Protein AF-B4IBS5-F1 (afdb_monomer_lite)

Radius of gyration: 23.74 Å; chains: 1; bounding box: 69×40×81 Å

Organism: Drosophila sechellia (NCBI:txid7238)

Structure (mmCIF, N/CA/C/O backbone):
data_AF-B4IBS5-F1
#
_entry.id   AF-B4IBS5-F1
#
loop_
_atom_site.group_PDB
_atom_site.id
_atom_site.type_symbol
_atom_site.label_atom_id
_atom_site.label_alt_id
_atom_site.label_comp_id
_atom_site.label_asym_id
_atom_site.label_entity_id
_atom_site.label_seq_id
_atom_site.pdbx_PDB_ins_code
_atom_site.Cartn_x
_atom_site.Cartn_y
_atom_site.Cartn_z
_atom_site.occupancy
_atom_site.B_iso_or_equiv
_atom_site.auth_seq_id
_atom_site.auth_comp_id
_atom_site.auth_asym_id
_atom_site.auth_atom_id
_atom_site.pdbx_PDB_model_num
ATOM 1 N N . MET A 1 1 ? -37.135 8.988 50.106 1.00 47.91 1 MET A N 1
ATOM 2 C CA . MET A 1 1 ? -37.189 7.596 49.615 1.00 47.91 1 MET A CA 1
ATOM 3 C C . MET A 1 1 ? -36.735 7.612 48.165 1.00 47.91 1 MET A C 1
ATOM 5 O O . MET A 1 1 ? -37.478 8.095 47.322 1.00 47.91 1 MET A O 1
ATOM 9 N N . LEU A 1 2 ? -35.476 7.243 47.897 1.00 48.03 2 LEU A N 1
ATOM 10 C CA . LEU A 1 2 ? -34.948 7.199 46.530 1.00 48.03 2 LEU A CA 1
ATOM 11 C C . LEU A 1 2 ? -35.665 6.081 45.766 1.00 48.03 2 LEU A C 1
ATOM 13 O O . LEU A 1 2 ? -35.735 4.946 46.232 1.00 48.03 2 LEU A O 1
ATOM 17 N N . ASN A 1 3 ? -36.250 6.442 44.631 1.00 54.28 3 ASN A N 1
ATOM 18 C CA . ASN A 1 3 ? -37.184 5.611 43.888 1.00 54.28 3 ASN A CA 1
ATOM 19 C C . ASN A 1 3 ? -36.428 4.451 43.213 1.00 54.28 3 ASN A C 1
ATOM 21 O O . ASN A 1 3 ? -35.619 4.685 42.316 1.00 54.28 3 ASN A O 1
ATOM 25 N N . ALA A 1 4 ? -36.683 3.205 43.628 1.00 55.69 4 ALA A N 1
ATOM 26 C CA . ALA A 1 4 ? -36.000 2.008 43.115 1.00 55.69 4 ALA A CA 1
ATOM 27 C C . ALA A 1 4 ? -36.120 1.848 41.583 1.00 55.69 4 ALA A C 1
ATOM 29 O O . ALA A 1 4 ? -35.226 1.302 40.939 1.00 55.69 4 ALA A O 1
ATOM 30 N N . ALA A 1 5 ? -37.178 2.408 40.986 1.00 55.78 5 ALA A N 1
ATOM 31 C CA . ALA A 1 5 ? -37.377 2.455 39.539 1.00 55.78 5 ALA A CA 1
ATOM 32 C C . ALA A 1 5 ? -36.327 3.313 38.803 1.00 55.78 5 ALA A C 1
ATOM 34 O O . ALA A 1 5 ? -35.933 2.971 37.692 1.00 55.78 5 ALA A O 1
ATOM 35 N N . ALA A 1 6 ? -35.827 4.390 39.423 1.00 54.59 6 ALA A N 1
ATOM 36 C CA . ALA A 1 6 ? -34.78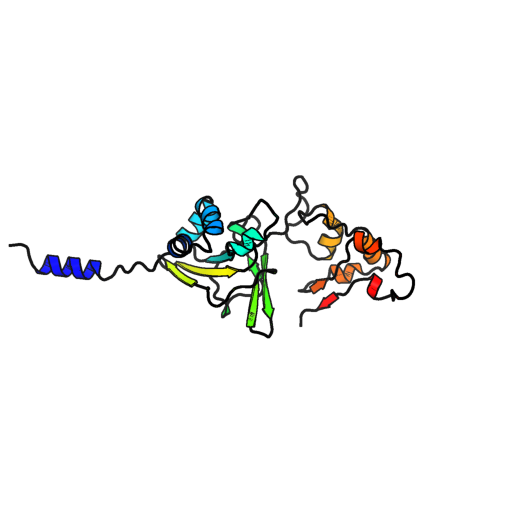7 5.235 38.831 1.00 54.59 6 ALA A CA 1
ATOM 37 C C . ALA A 1 6 ? -33.412 4.548 38.855 1.00 54.59 6 ALA A C 1
ATOM 39 O O . ALA A 1 6 ? -32.625 4.709 37.924 1.00 54.59 6 ALA A O 1
ATOM 40 N N . LEU A 1 7 ? -33.150 3.733 39.884 1.00 53.53 7 LEU A N 1
ATOM 41 C CA . LEU A 1 7 ? -31.930 2.930 39.967 1.00 53.53 7 LEU A CA 1
ATOM 42 C C . LEU A 1 7 ? -31.933 1.806 38.920 1.00 53.53 7 LEU A C 1
ATOM 44 O O . LEU A 1 7 ? -30.913 1.564 38.283 1.00 53.53 7 LEU A O 1
ATOM 48 N N . LEU A 1 8 ? -33.089 1.166 38.694 1.00 51.69 8 LEU A N 1
ATOM 49 C CA . LEU A 1 8 ? -33.233 0.125 37.674 1.00 51.69 8 LEU A CA 1
ATOM 50 C C . LEU A 1 8 ? -33.081 0.687 36.251 1.00 51.69 8 LEU A C 1
ATOM 52 O O . LEU A 1 8 ? -32.418 0.069 35.427 1.00 51.69 8 LEU A O 1
ATOM 56 N N . LEU A 1 9 ? -33.635 1.872 35.966 1.00 51.69 9 LEU A N 1
ATOM 57 C CA . LEU A 1 9 ? -33.504 2.506 34.649 1.00 51.69 9 LEU A CA 1
ATOM 58 C C . LEU A 1 9 ? -32.060 2.961 34.367 1.00 51.69 9 LEU A C 1
ATOM 60 O O . LEU A 1 9 ? -31.579 2.816 33.248 1.00 51.69 9 LEU A O 1
ATOM 64 N N . ALA A 1 10 ? -31.339 3.440 35.387 1.00 51.72 10 ALA A N 1
ATOM 65 C CA . ALA A 1 10 ? -29.920 3.779 35.268 1.00 51.72 10 ALA A CA 1
ATOM 66 C C . ALA A 1 10 ? -29.032 2.535 35.059 1.00 51.72 10 ALA A C 1
ATOM 68 O O . ALA A 1 10 ? -28.089 2.578 34.271 1.00 51.72 10 ALA A O 1
ATOM 69 N N . LEU A 1 11 ? -29.361 1.412 35.708 1.00 49.28 11 LEU A N 1
ATOM 70 C CA . LEU A 1 11 ? -28.656 0.135 35.540 1.00 49.28 11 LEU A CA 1
ATOM 71 C C . LEU A 1 11 ? -28.943 -0.530 34.182 1.00 49.28 11 LEU A C 1
ATOM 73 O O . LEU A 1 11 ? -28.034 -1.117 33.600 1.00 49.28 11 LEU A O 1
ATOM 77 N N . LEU A 1 12 ? -30.156 -0.390 33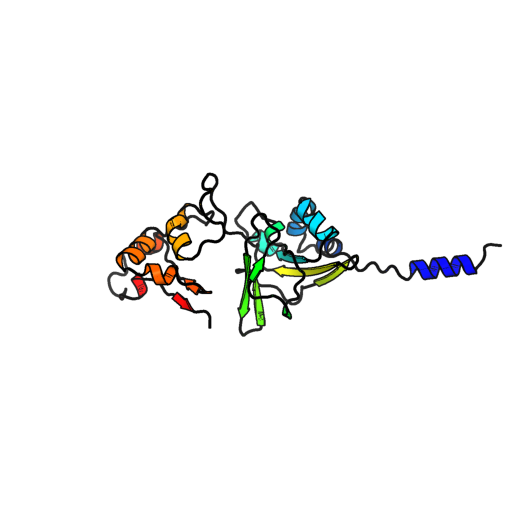.634 1.00 47.16 12 LEU A N 1
ATOM 78 C CA . LEU A 1 12 ? -30.472 -0.867 32.281 1.00 47.16 12 LEU A CA 1
ATOM 79 C C . LEU A 1 12 ? -29.815 -0.017 31.178 1.00 47.16 12 LEU A C 1
ATOM 81 O O . LEU A 1 12 ? -29.427 -0.569 30.151 1.00 47.16 12 LEU A O 1
ATOM 85 N N . CYS A 1 13 ? -29.615 1.288 31.391 1.00 39.53 13 CYS A N 1
ATOM 86 C CA . CYS A 1 13 ? -28.863 2.130 30.450 1.00 39.53 13 CYS A CA 1
ATOM 87 C C . CYS A 1 13 ? -27.344 1.881 30.500 1.00 39.53 13 CYS A C 1
ATOM 89 O O . CYS A 1 13 ? -26.673 2.016 29.480 1.00 39.53 13 CYS A O 1
ATOM 91 N N . ALA A 1 14 ? -26.796 1.481 31.652 1.00 40.62 14 ALA A N 1
ATOM 92 C CA . ALA A 1 14 ? -25.373 1.159 31.791 1.00 40.62 14 ALA A CA 1
ATOM 93 C C . ALA A 1 14 ? -24.995 -0.215 31.202 1.00 40.62 14 ALA A C 1
ATOM 95 O O . ALA A 1 14 ? -23.834 -0.444 30.873 1.00 40.62 14 ALA A O 1
ATOM 96 N N . ALA A 1 15 ? -25.962 -1.123 31.034 1.00 35.69 15 ALA A N 1
ATOM 97 C CA . ALA A 1 15 ? -25.723 -2.462 30.492 1.00 35.69 15 ALA A CA 1
ATOM 98 C C . ALA A 1 15 ? -25.636 -2.510 28.953 1.00 35.69 15 ALA A C 1
ATOM 100 O O . ALA A 1 15 ? -25.234 -3.530 28.400 1.00 35.69 15 ALA A O 1
ATOM 101 N N . ASN A 1 16 ? -25.993 -1.423 28.256 1.00 41.47 16 ASN A N 1
ATOM 102 C CA . ASN A 1 16 ? -26.120 -1.411 26.794 1.00 41.47 16 ASN A CA 1
ATOM 103 C C . ASN A 1 16 ? -25.046 -0.589 26.062 1.00 41.47 16 ASN A C 1
ATOM 105 O O . ASN A 1 16 ? -25.179 -0.326 24.869 1.00 41.47 16 ASN A O 1
ATOM 109 N N . ALA A 1 17 ? -23.971 -0.221 26.760 1.00 38.72 17 ALA A N 1
ATOM 110 C CA . ALA A 1 17 ? -22.784 0.400 26.185 1.00 38.72 17 ALA A CA 1
ATOM 111 C C . ALA A 1 17 ? -21.545 -0.462 26.464 1.00 38.72 17 ALA A C 1
ATOM 113 O O . ALA A 1 17 ? -20.531 0.014 26.966 1.00 38.72 17 ALA A O 1
ATOM 114 N N . ALA A 1 18 ? -21.594 -1.742 26.090 1.00 37.12 18 ALA A N 1
ATOM 115 C CA . ALA A 1 18 ? -20.377 -2.358 25.581 1.00 37.12 18 ALA A CA 1
ATOM 116 C C . ALA A 1 18 ? -20.080 -1.635 24.261 1.00 37.12 18 ALA A C 1
ATOM 118 O O . ALA A 1 18 ? -20.525 -2.069 23.199 1.00 37.12 18 ALA A O 1
ATOM 119 N N . ALA A 1 19 ? -19.458 -0.454 24.351 1.00 43.59 19 ALA A N 1
ATOM 120 C CA . ALA A 1 19 ? -18.968 0.269 23.193 1.00 43.59 19 ALA A CA 1
ATOM 121 C C . ALA A 1 19 ? -18.131 -0.738 22.409 1.00 43.59 19 ALA A C 1
ATOM 123 O O . ALA A 1 19 ? -17.159 -1.282 22.939 1.00 43.59 19 ALA A O 1
ATOM 124 N N . ALA A 1 20 ? -18.581 -1.095 21.207 1.00 48.19 20 ALA A N 1
ATOM 125 C CA . ALA A 1 20 ? -17.781 -1.921 20.327 1.00 48.19 20 ALA A CA 1
ATOM 126 C C . ALA A 1 20 ? -16.447 -1.188 20.183 1.00 48.19 20 ALA A C 1
ATOM 128 O O . ALA A 1 20 ? -16.443 -0.072 19.675 1.00 48.19 20 ALA A O 1
ATOM 129 N N . ALA A 1 21 ? -15.370 -1.765 20.731 1.00 59.66 21 ALA A N 1
ATOM 130 C CA . ALA A 1 21 ? -14.072 -1.104 20.779 1.00 59.66 21 ALA A CA 1
ATOM 131 C C . ALA A 1 21 ? -13.736 -0.578 19.385 1.00 59.66 21 ALA A C 1
ATOM 133 O O . ALA A 1 21 ? -13.801 -1.343 18.407 1.00 59.66 21 ALA A O 1
ATOM 134 N N . ASP A 1 22 ? -13.453 0.722 19.310 1.00 80.75 22 ASP A N 1
ATOM 135 C CA . ASP A 1 22 ? -13.200 1.385 18.044 1.00 80.75 22 ASP A CA 1
ATOM 136 C C . ASP A 1 22 ? -11.944 0.786 17.405 1.00 80.75 22 ASP A C 1
ATOM 138 O O . ASP A 1 22 ? -11.085 0.209 18.082 1.00 80.75 22 ASP A O 1
ATOM 142 N N . LEU A 1 23 ? -11.815 0.891 16.084 1.00 85.56 23 LEU A N 1
ATOM 143 C CA . LEU A 1 23 ? -10.622 0.390 15.403 1.00 85.56 23 LEU A CA 1
ATOM 144 C C . LEU A 1 23 ? -9.350 1.045 15.964 1.00 85.56 23 LEU A C 1
ATOM 146 O O . LEU A 1 23 ? -8.328 0.378 16.119 1.00 85.56 23 LEU A O 1
ATOM 150 N N . ALA A 1 24 ? -9.444 2.334 16.301 1.00 84.69 24 ALA A N 1
ATOM 151 C CA . ALA A 1 24 ? -8.372 3.097 16.922 1.00 84.69 24 ALA A CA 1
ATOM 152 C C . ALA A 1 24 ? -7.993 2.556 18.311 1.00 84.69 24 ALA A C 1
ATOM 154 O O . ALA A 1 24 ? -6.805 2.443 18.602 1.00 84.69 24 ALA A O 1
ATOM 155 N N . ASP A 1 25 ? -8.966 2.151 19.136 1.00 87.50 25 ASP A N 1
ATOM 156 C CA . ASP A 1 25 ? -8.687 1.538 20.441 1.00 87.50 25 ASP A CA 1
ATOM 157 C C . ASP A 1 25 ? -7.944 0.211 20.271 1.00 87.50 25 ASP A C 1
ATOM 159 O O . ASP A 1 25 ? -6.937 -0.029 20.930 1.00 87.50 25 ASP A O 1
ATOM 163 N N . LYS A 1 26 ? -8.378 -0.627 19.322 1.00 88.81 26 LYS A N 1
ATOM 164 C CA . LYS A 1 26 ? -7.710 -1.908 19.046 1.00 88.81 26 LYS A CA 1
ATOM 165 C C . LYS A 1 26 ? -6.281 -1.730 18.539 1.00 88.81 26 LYS A C 1
ATOM 167 O O . LYS A 1 26 ? -5.417 -2.523 18.889 1.00 88.81 26 LYS A O 1
ATOM 172 N N . LEU A 1 27 ? -6.039 -0.705 17.722 1.00 89.19 27 LEU A N 1
ATOM 173 C CA . LEU A 1 27 ? -4.699 -0.340 17.265 1.00 89.19 27 LEU A CA 1
ATOM 174 C C . LEU A 1 27 ? -3.811 0.161 18.404 1.00 89.19 27 LEU A C 1
ATOM 176 O O . LEU A 1 27 ? -2.634 -0.184 18.451 1.00 89.19 27 LEU A O 1
ATOM 180 N N . ARG A 1 28 ? -4.368 0.978 19.303 1.00 90.94 28 ARG A N 1
ATOM 181 C CA . ARG A 1 28 ? -3.655 1.523 20.461 1.00 90.94 28 ARG A CA 1
ATOM 182 C C . ARG A 1 28 ? -3.258 0.426 21.446 1.00 90.94 28 ARG A C 1
ATOM 184 O O . ARG A 1 28 ? -2.163 0.469 22.002 1.00 90.94 28 ARG A O 1
ATOM 191 N N . ASP A 1 29 ? -4.155 -0.526 21.673 1.00 91.88 29 ASP A N 1
ATOM 192 C CA . ASP A 1 29 ? -3.991 -1.552 22.700 1.00 91.88 29 ASP A CA 1
ATOM 193 C C . ASP A 1 29 ? -3.088 -2.720 22.234 1.00 91.88 29 ASP A C 1
ATOM 195 O O . ASP A 1 29 ? -2.629 -3.509 23.062 1.00 91.88 29 ASP A O 1
ATOM 199 N N . ASP A 1 30 ? -2.791 -2.824 20.931 1.00 92.44 30 ASP A N 1
ATOM 200 C CA . ASP A 1 30 ? -1.890 -3.836 20.366 1.00 92.44 30 ASP A CA 1
ATOM 201 C C . ASP A 1 30 ? -0.434 -3.335 20.295 1.00 92.44 30 ASP A C 1
ATOM 203 O O . ASP A 1 30 ? -0.051 -2.513 19.454 1.00 92.44 30 ASP A O 1
ATOM 207 N N . SER A 1 31 ? 0.422 -3.876 21.168 1.00 93.81 31 SER A N 1
ATOM 208 C CA . SER A 1 31 ? 1.837 -3.500 21.240 1.00 93.81 31 SER A CA 1
ATOM 209 C C . SER A 1 31 ? 2.619 -3.795 19.956 1.00 93.81 31 SER A C 1
ATOM 211 O O . SER A 1 31 ? 3.575 -3.070 19.662 1.00 93.81 31 SER A O 1
ATOM 213 N N . GLU A 1 32 ? 2.215 -4.804 19.176 1.00 93.38 32 GLU A N 1
ATOM 214 C CA . GLU A 1 32 ? 2.873 -5.209 17.924 1.00 93.38 32 GLU A CA 1
ATOM 215 C C . GLU A 1 32 ? 2.576 -4.257 16.756 1.00 93.38 32 GLU A C 1
ATOM 217 O O . GLU A 1 32 ? 3.235 -4.332 15.715 1.00 93.38 32 GLU A O 1
ATOM 222 N N . LEU A 1 33 ? 1.616 -3.342 16.933 1.00 95.00 33 LEU A N 1
ATOM 223 C CA . LEU A 1 33 ? 1.186 -2.355 15.936 1.00 95.00 33 LEU A CA 1
ATOM 224 C C . LEU A 1 33 ? 1.530 -0.909 16.330 1.00 95.00 33 LEU A C 1
ATOM 226 O O . LEU A 1 33 ? 1.230 0.037 15.595 1.00 95.00 33 LEU A O 1
ATOM 230 N N . SER A 1 34 ? 2.189 -0.732 17.477 1.00 95.12 34 SER A N 1
ATOM 231 C CA . SER A 1 34 ? 2.473 0.569 18.093 1.00 95.12 34 SER A CA 1
ATOM 232 C C . SER A 1 34 ? 3.221 1.557 17.188 1.00 95.12 34 SER A C 1
ATOM 234 O O . SER A 1 34 ? 2.944 2.761 17.238 1.00 95.12 34 SER A O 1
ATOM 236 N N . GLN A 1 35 ? 4.129 1.088 16.321 1.00 94.94 35 GLN A N 1
ATOM 237 C CA . GLN A 1 35 ? 4.834 1.974 15.385 1.00 94.94 35 GLN A CA 1
ATOM 238 C C . GLN A 1 35 ? 3.885 2.587 14.354 1.00 94.94 35 GLN A C 1
ATOM 240 O O . GLN A 1 35 ? 3.925 3.797 14.124 1.00 94.94 35 GLN A O 1
ATOM 245 N N . PHE A 1 36 ? 2.997 1.780 13.765 1.00 95.69 36 PHE A N 1
ATOM 246 C CA . PHE A 1 36 ? 2.009 2.292 12.819 1.00 95.69 36 PHE A CA 1
ATOM 247 C C . PHE A 1 36 ? 0.994 3.201 13.511 1.00 95.69 36 PHE A C 1
ATOM 249 O O . PHE A 1 36 ? 0.694 4.277 12.994 1.00 95.69 36 PHE A O 1
ATOM 256 N N . TYR A 1 37 ? 0.503 2.802 14.690 1.00 95.00 37 TYR A N 1
ATOM 257 C CA . TYR A 1 37 ? -0.431 3.610 15.475 1.00 95.00 37 TYR A CA 1
ATOM 258 C C . TYR A 1 37 ? 0.121 5.018 15.740 1.00 95.00 37 TYR A C 1
ATOM 260 O O . TYR A 1 37 ? -0.580 5.996 15.508 1.00 95.00 37 TYR A O 1
ATOM 268 N N . SER A 1 38 ? 1.400 5.142 16.108 1.00 94.38 38 SER A N 1
ATOM 269 C CA . SER A 1 38 ? 2.037 6.447 16.359 1.00 94.38 38 SER A CA 1
ATOM 270 C C . SER A 1 38 ? 2.033 7.362 15.119 1.00 94.38 38 SER A C 1
ATOM 272 O O . SER A 1 38 ? 1.830 8.578 15.205 1.00 94.38 38 SER A O 1
ATOM 274 N N . LEU A 1 39 ? 2.238 6.786 13.929 1.00 94.75 39 LEU A N 1
ATOM 275 C CA . LEU A 1 39 ? 2.168 7.524 12.663 1.00 94.75 39 LEU A CA 1
ATOM 276 C C . LEU A 1 39 ? 0.729 7.915 12.311 1.00 94.75 39 LEU A C 1
ATOM 278 O O . LEU A 1 39 ? 0.494 8.992 11.764 1.00 94.75 39 LEU A O 1
ATOM 282 N N . LEU A 1 40 ? -0.229 7.044 12.616 1.00 94.31 40 LEU A N 1
ATOM 283 C CA . LEU A 1 40 ? -1.643 7.302 12.394 1.00 94.31 40 LEU A CA 1
ATOM 284 C C . LEU A 1 40 ? -2.163 8.412 13.310 1.00 94.31 40 LEU A C 1
ATOM 286 O O . LEU A 1 40 ? -2.767 9.361 12.819 1.00 94.31 40 LEU A O 1
ATOM 290 N N . GLU A 1 41 ? -1.861 8.331 14.605 1.00 92.75 41 GLU A N 1
ATOM 291 C CA . GLU A 1 41 ? -2.290 9.290 15.626 1.00 92.75 41 GLU A CA 1
ATOM 292 C C . GLU A 1 41 ? -1.774 10.702 15.324 1.00 92.75 41 GLU A C 1
ATOM 294 O O . GLU A 1 41 ? -2.505 11.682 15.470 1.00 92.75 41 GLU A O 1
ATOM 299 N N . SER A 1 42 ? -0.543 10.815 14.816 1.00 93.94 42 SER A N 1
ATOM 300 C CA . SER A 1 42 ? 0.037 12.096 14.393 1.00 93.94 42 SER A CA 1
ATOM 301 C C . SER A 1 42 ? -0.523 12.636 13.067 1.00 93.94 42 SER A C 1
ATOM 303 O O . SER A 1 42 ? -0.270 13.793 12.719 1.00 93.94 42 SER A O 1
ATOM 305 N N . ASN A 1 43 ? -1.312 11.851 12.325 1.00 95.12 43 ASN A N 1
ATOM 306 C CA . ASN A 1 43 ? -1.890 12.245 11.045 1.00 95.12 43 ASN A CA 1
ATOM 307 C C . ASN A 1 43 ? -3.373 12.633 11.181 1.00 95.12 43 ASN A C 1
ATOM 309 O O . ASN A 1 43 ? -4.273 11.794 11.203 1.00 95.12 43 ASN A O 1
ATOM 313 N N . GLN A 1 44 ? -3.643 13.941 11.176 1.00 93.31 44 GLN A N 1
ATOM 314 C CA . GLN A 1 44 ? -4.999 14.486 11.324 1.00 93.31 44 GLN A CA 1
ATOM 315 C C . GLN A 1 44 ? -5.984 13.996 10.247 1.00 93.31 44 GLN A C 1
ATOM 317 O O . GLN A 1 44 ? -7.168 13.808 10.539 1.00 93.31 44 GLN A O 1
ATOM 322 N N . ILE A 1 45 ? -5.519 13.783 9.011 1.00 93.38 45 ILE A N 1
ATOM 323 C CA . ILE A 1 45 ? -6.371 13.306 7.913 1.00 93.38 45 ILE A CA 1
ATOM 324 C C . ILE A 1 45 ? -6.754 11.845 8.162 1.00 93.38 45 ILE A C 1
ATOM 326 O O . ILE A 1 45 ? -7.933 11.514 8.085 1.00 93.38 45 ILE A O 1
ATOM 330 N N . ALA A 1 46 ? -5.792 10.998 8.539 1.00 92.81 46 ALA A N 1
ATOM 331 C CA . ALA A 1 46 ? -6.048 9.592 8.849 1.00 92.81 46 ALA A CA 1
ATOM 332 C C . ALA A 1 46 ? -7.030 9.441 10.021 1.00 92.81 46 ALA A C 1
ATOM 334 O O . ALA A 1 46 ? -8.011 8.705 9.905 1.00 92.81 46 ALA A O 1
ATOM 335 N N . ASN A 1 47 ? -6.826 10.206 11.100 1.00 90.81 47 ASN A N 1
ATOM 336 C CA . ASN A 1 47 ? -7.750 10.247 12.237 1.00 90.81 47 ASN A CA 1
ATOM 337 C C . ASN A 1 47 ? -9.160 10.656 11.799 1.00 90.81 47 ASN A C 1
ATOM 339 O O . ASN A 1 47 ? -10.135 10.007 12.162 1.00 90.81 47 ASN A O 1
ATOM 343 N N . SER A 1 48 ? -9.274 11.690 10.961 1.00 90.06 48 SER A N 1
ATOM 344 C CA 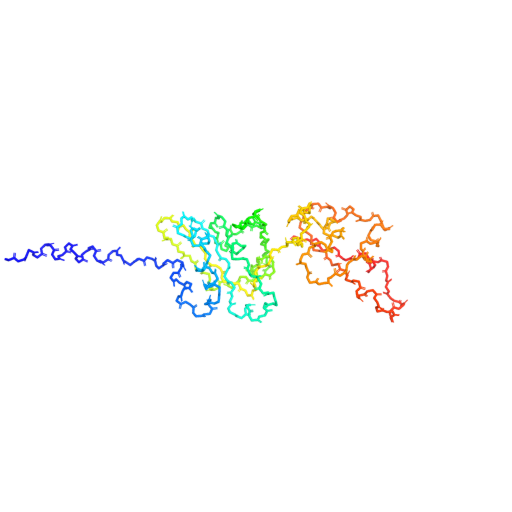. SER A 1 48 ? -10.570 12.137 10.437 1.00 90.06 48 SER A CA 1
ATOM 345 C C . SER A 1 48 ? -11.244 11.063 9.579 1.00 90.06 48 SER A C 1
ATOM 347 O O . SER A 1 48 ? -12.454 10.869 9.687 1.00 90.06 48 SER A O 1
ATOM 349 N N . THR A 1 49 ? -10.483 10.337 8.752 1.00 90.19 49 THR A N 1
ATOM 350 C CA . THR A 1 49 ? -11.008 9.226 7.947 1.00 90.19 49 THR A CA 1
ATOM 351 C C . THR A 1 49 ? -11.555 8.114 8.840 1.00 90.19 49 THR A C 1
ATOM 353 O O . THR A 1 49 ? -12.692 7.690 8.622 1.00 90.19 49 THR A O 1
ATOM 356 N N . LEU A 1 50 ? -10.824 7.709 9.885 1.00 88.19 50 LEU A N 1
ATOM 357 C CA . LEU A 1 50 ? -11.326 6.743 10.867 1.00 88.19 50 LEU A CA 1
ATOM 358 C C . LEU A 1 50 ? -12.558 7.274 11.615 1.00 88.19 50 LEU A C 1
ATOM 360 O O . LEU A 1 50 ? -13.541 6.565 11.778 1.00 88.19 50 LEU A O 1
ATOM 364 N N . SER A 1 51 ? -12.586 8.536 12.030 1.00 87.00 51 SER A N 1
ATOM 365 C CA . SER A 1 51 ? -13.739 9.044 12.780 1.00 87.00 51 SER A CA 1
ATOM 366 C C . SER A 1 51 ? -14.987 9.255 11.921 1.00 87.00 51 SER A C 1
ATOM 368 O O . SER A 1 51 ? -16.091 9.263 12.460 1.00 87.00 51 SER A O 1
ATOM 370 N N . LEU A 1 52 ? -14.870 9.458 10.604 1.00 88.38 52 LEU A N 1
ATOM 371 C CA . LEU A 1 52 ? -15.986 9.930 9.770 1.00 88.38 52 LEU A CA 1
ATOM 372 C C . LEU A 1 52 ? -16.456 8.936 8.705 1.00 88.38 52 LEU A C 1
ATOM 374 O O . LEU A 1 52 ? -17.580 9.081 8.221 1.00 88.38 52 LEU A O 1
ATOM 378 N N . ARG A 1 53 ? -15.642 7.947 8.314 1.00 90.06 53 ARG A N 1
ATOM 379 C CA . ARG A 1 53 ? -15.895 7.132 7.114 1.00 90.06 53 ARG A CA 1
ATOM 380 C C . ARG A 1 53 ? -15.758 5.633 7.377 1.00 90.06 53 ARG A C 1
ATOM 382 O O . ARG A 1 53 ? -15.120 5.190 8.326 1.00 90.06 53 ARG A O 1
ATOM 389 N N . SER A 1 54 ? -16.382 4.851 6.495 1.00 93.12 54 SER A N 1
ATOM 390 C CA . SER A 1 54 ? -16.094 3.420 6.380 1.00 93.12 54 SER A CA 1
ATOM 391 C C . SER A 1 54 ? -14.821 3.230 5.560 1.00 93.12 54 SER A C 1
ATOM 393 O O . SER A 1 54 ? -14.692 3.841 4.501 1.00 93.12 54 SER A O 1
ATOM 395 N N . CYS A 1 55 ? -13.901 2.389 6.019 1.00 94.25 55 CYS A N 1
ATOM 396 C CA . CYS A 1 55 ? -12.602 2.201 5.374 1.00 94.25 55 CYS A CA 1
ATOM 397 C C . CYS A 1 55 ? -12.012 0.818 5.663 1.00 94.25 55 CYS A C 1
ATOM 399 O O . CYS A 1 55 ? -12.429 0.116 6.588 1.00 94.25 55 CYS A O 1
ATOM 401 N N . THR A 1 56 ? -11.004 0.447 4.881 1.00 95.81 56 THR A N 1
ATOM 402 C CA . THR A 1 56 ? -10.094 -0.659 5.189 1.00 95.81 56 THR A CA 1
ATOM 403 C C . THR A 1 56 ? -8.733 -0.067 5.500 1.00 95.81 56 THR A C 1
ATOM 405 O O . THR A 1 56 ? -8.282 0.819 4.779 1.00 95.81 56 THR A O 1
ATOM 408 N N . ILE A 1 57 ? -8.076 -0.541 6.550 1.00 95.88 57 ILE A N 1
ATOM 409 C CA . ILE A 1 57 ? -6.719 -0.145 6.901 1.00 95.88 57 ILE A CA 1
ATOM 410 C C . ILE A 1 57 ? -5.797 -1.357 6.864 1.00 95.88 57 ILE A C 1
ATOM 412 O O . ILE A 1 57 ? -6.083 -2.396 7.459 1.00 95.88 57 ILE A O 1
ATOM 416 N N . PHE A 1 58 ? -4.695 -1.224 6.141 1.00 97.56 58 PHE A N 1
ATOM 417 C CA . PHE A 1 58 ? -3.639 -2.218 6.077 1.00 97.56 58 PHE A CA 1
ATOM 418 C C . PHE A 1 58 ? -2.539 -1.823 7.052 1.00 97.56 58 PHE A C 1
ATOM 420 O O . PHE A 1 58 ? -1.885 -0.807 6.865 1.00 97.56 58 PHE A O 1
ATOM 427 N N . VAL A 1 59 ? -2.353 -2.590 8.115 1.00 97.12 59 VAL A N 1
ATOM 428 C CA . VAL A 1 59 ? -1.510 -2.191 9.242 1.00 97.12 59 VAL A CA 1
ATOM 429 C C . VAL A 1 59 ? -0.243 -3.035 9.235 1.00 97.12 59 VAL A C 1
ATOM 431 O O . VAL A 1 59 ? -0.328 -4.240 9.472 1.00 97.12 59 VAL A O 1
ATOM 434 N N . PRO A 1 60 ? 0.931 -2.453 8.952 1.00 97.25 60 PRO A N 1
ATOM 435 C CA . PRO A 1 60 ? 2.188 -3.176 9.040 1.00 97.25 60 PRO A CA 1
ATOM 436 C C . PRO A 1 60 ? 2.515 -3.531 10.488 1.00 97.25 60 PRO A C 1
ATOM 438 O O . PRO A 1 60 ? 2.305 -2.723 11.395 1.00 97.25 60 PRO A O 1
ATOM 441 N N . THR A 1 61 ? 3.071 -4.721 10.700 1.00 96.75 61 THR A N 1
ATOM 442 C CA . THR A 1 61 ? 3.629 -5.104 12.003 1.00 96.75 61 THR A CA 1
ATOM 443 C C . THR A 1 61 ? 4.875 -4.283 12.337 1.00 96.75 61 THR A C 1
ATOM 445 O O . THR A 1 61 ? 5.570 -3.771 11.457 1.00 96.75 61 THR A O 1
ATOM 448 N N . ASN A 1 62 ? 5.239 -4.214 13.615 1.00 96.06 62 ASN A N 1
ATOM 449 C CA . ASN A 1 62 ? 6.518 -3.634 14.029 1.00 96.06 62 ASN A CA 1
ATOM 450 C C . ASN A 1 62 ? 7.725 -4.320 13.356 1.00 96.06 62 ASN A C 1
ATOM 452 O O . ASN A 1 62 ? 8.708 -3.652 13.036 1.00 96.06 62 ASN A O 1
ATOM 456 N N . GLU A 1 63 ? 7.652 -5.631 13.098 1.00 95.75 63 GLU A N 1
ATOM 457 C CA . GLU A 1 63 ? 8.668 -6.366 12.329 1.00 95.75 63 GLU A CA 1
ATOM 458 C C . GLU A 1 63 ? 8.770 -5.855 10.880 1.00 95.75 63 GLU A C 1
ATOM 460 O O . GLU A 1 63 ? 9.871 -5.719 10.340 1.00 95.75 63 GLU A O 1
ATOM 465 N N . ALA A 1 64 ? 7.641 -5.511 10.249 1.00 95.62 64 ALA A N 1
ATOM 466 C CA . ALA A 1 64 ? 7.634 -4.892 8.926 1.00 95.62 64 ALA A CA 1
ATOM 467 C C . ALA A 1 64 ? 8.425 -3.575 8.930 1.00 95.62 64 ALA A C 1
ATOM 469 O O . ALA A 1 64 ? 9.281 -3.371 8.069 1.00 95.62 64 ALA A O 1
ATOM 470 N N . PHE A 1 65 ? 8.216 -2.725 9.941 1.00 94.88 65 PHE A N 1
ATOM 471 C CA . PHE A 1 65 ? 8.965 -1.475 10.100 1.00 94.88 65 PHE A CA 1
ATOM 472 C C . PHE A 1 65 ? 10.453 -1.680 10.386 1.00 94.88 65 PHE A C 1
ATOM 474 O O . PHE A 1 65 ? 11.273 -0.906 9.903 1.00 94.88 65 PHE A O 1
ATOM 481 N N . GLN A 1 66 ? 10.838 -2.728 11.116 1.00 93.38 66 GLN A N 1
ATOM 482 C CA . GLN A 1 66 ? 12.257 -3.036 11.342 1.00 93.38 66 GLN A CA 1
ATOM 483 C C . GLN A 1 66 ? 12.991 -3.382 10.039 1.00 93.38 66 GLN A C 1
ATOM 485 O O . GLN A 1 66 ? 14.176 -3.085 9.892 1.00 93.38 66 GLN A O 1
ATOM 490 N N . ARG A 1 67 ? 12.290 -4.010 9.088 1.00 92.69 67 ARG A N 1
ATOM 491 C CA . ARG A 1 67 ? 12.824 -4.353 7.759 1.00 92.69 67 ARG A CA 1
ATOM 492 C C . ARG A 1 67 ? 12.713 -3.201 6.760 1.00 92.69 67 ARG A C 1
ATOM 494 O O . ARG A 1 67 ? 13.367 -3.230 5.715 1.00 92.69 67 ARG A O 1
ATOM 501 N N . TYR A 1 68 ? 11.905 -2.197 7.078 1.00 90.38 68 TYR A N 1
ATOM 502 C CA . TYR A 1 68 ? 11.644 -1.048 6.230 1.00 90.38 68 TYR A CA 1
ATOM 503 C C . TYR A 1 68 ? 12.850 -0.105 6.194 1.00 90.38 68 TYR A C 1
ATOM 505 O O . TYR A 1 68 ? 13.266 0.457 7.204 1.00 90.38 68 TYR A O 1
ATOM 513 N N . LYS A 1 69 ? 13.443 0.058 5.008 1.00 83.44 69 LYS A N 1
ATOM 514 C CA . LYS A 1 69 ? 14.672 0.849 4.826 1.00 83.44 69 LYS A CA 1
ATOM 515 C C . LYS A 1 69 ? 14.406 2.343 4.660 1.00 83.44 69 LYS A C 1
ATOM 517 O O . LYS A 1 69 ? 15.293 3.158 4.921 1.00 83.44 69 LYS A O 1
ATOM 522 N N . SER A 1 70 ? 13.218 2.698 4.183 1.00 80.00 70 SER A N 1
ATOM 523 C CA . SER A 1 70 ? 12.839 4.084 3.944 1.00 80.00 70 SER A CA 1
ATOM 524 C C . SER A 1 70 ? 12.496 4.788 5.258 1.00 80.00 70 SER A C 1
ATOM 526 O O . SER A 1 70 ? 12.032 4.188 6.224 1.00 80.00 70 SER A O 1
ATOM 528 N N . LYS A 1 71 ? 12.757 6.095 5.316 1.00 71.38 71 LYS A N 1
ATOM 529 C CA . LYS A 1 71 ? 12.500 6.912 6.516 1.00 71.38 71 LYS A CA 1
ATOM 530 C C . LYS A 1 71 ? 11.107 7.532 6.527 1.00 71.38 71 LYS A C 1
ATOM 532 O O . LYS A 1 71 ? 10.701 8.093 7.540 1.00 71.38 71 LYS A O 1
ATOM 537 N N . THR A 1 72 ? 10.392 7.474 5.407 1.00 83.12 72 THR A N 1
ATOM 538 C CA . THR A 1 72 ? 9.098 8.136 5.234 1.00 83.12 72 THR A CA 1
ATOM 539 C C . THR A 1 72 ? 8.034 7.100 4.925 1.00 83.12 72 THR A C 1
ATOM 541 O O . THR A 1 72 ? 8.116 6.410 3.913 1.00 83.12 72 THR A O 1
ATOM 544 N N . THR A 1 73 ? 7.029 7.005 5.791 1.00 88.50 73 THR A N 1
ATOM 545 C CA . THR A 1 73 ? 5.879 6.111 5.610 1.00 88.50 73 THR A CA 1
ATOM 546 C C . THR A 1 73 ? 4.645 6.934 5.279 1.00 88.50 73 THR A C 1
ATOM 548 O O . THR A 1 73 ? 4.350 7.927 5.946 1.00 88.50 73 THR A O 1
ATOM 551 N N . HIS A 1 74 ? 3.895 6.515 4.263 1.00 93.00 74 HIS A N 1
ATOM 552 C CA . HIS A 1 74 ? 2.670 7.192 3.848 1.00 93.00 74 HIS A CA 1
ATOM 553 C C . HIS A 1 74 ? 1.448 6.529 4.493 1.00 93.00 74 HIS A C 1
ATOM 555 O O . HIS A 1 74 ? 0.903 5.563 3.965 1.00 93.00 74 HIS A O 1
ATOM 561 N N . VAL A 1 75 ? 0.993 7.060 5.632 1.00 95.56 75 VAL A N 1
ATOM 562 C CA . VAL A 1 75 ? -0.151 6.504 6.390 1.00 95.56 75 VAL A CA 1
ATOM 563 C C . VAL A 1 75 ? -1.409 6.395 5.526 1.00 95.56 75 VAL A C 1
ATOM 565 O O . VAL A 1 75 ? -2.031 5.343 5.474 1.00 95.56 75 VAL A O 1
ATOM 568 N N . LEU A 1 76 ? -1.751 7.446 4.776 1.00 95.75 76 LEU A N 1
ATOM 569 C CA . LEU A 1 76 ? -2.950 7.451 3.927 1.00 95.75 76 LEU A CA 1
ATOM 570 C C . LEU A 1 76 ? -2.881 6.444 2.769 1.00 95.75 76 LEU A C 1
ATOM 572 O O . LEU A 1 76 ? -3.915 6.052 2.241 1.00 95.75 76 LEU A O 1
ATOM 576 N N . TYR A 1 77 ? -1.683 5.987 2.388 1.00 96.25 77 TYR A N 1
ATOM 577 C CA . TYR A 1 77 ? -1.535 4.935 1.379 1.00 96.25 77 TYR A CA 1
ATOM 578 C C . TYR A 1 77 ? -1.972 3.560 1.902 1.00 96.25 77 TYR A C 1
ATOM 580 O O . TYR A 1 77 ? -2.321 2.677 1.126 1.00 96.25 77 TYR A O 1
ATOM 588 N N . HIS A 1 78 ? -2.006 3.398 3.224 1.00 97.19 78 HIS A N 1
ATOM 589 C CA . HIS A 1 78 ? -2.448 2.186 3.899 1.00 97.19 78 HIS A CA 1
ATOM 590 C C . HIS A 1 78 ? -3.959 2.165 4.172 1.00 97.19 78 HIS A C 1
ATOM 592 O O . HIS A 1 78 ? -4.470 1.171 4.680 1.00 97.19 78 HIS A O 1
ATOM 598 N N . ILE A 1 79 ? -4.684 3.240 3.854 1.00 96.44 79 ILE A N 1
ATOM 599 C CA . ILE A 1 79 ? -6.120 3.377 4.116 1.00 96.44 79 ILE A CA 1
ATOM 600 C C . ILE A 1 79 ? -6.861 3.398 2.783 1.00 96.44 79 ILE A C 1
ATOM 602 O O . ILE A 1 79 ? -6.428 4.065 1.850 1.00 96.44 79 ILE A O 1
ATOM 606 N N . THR A 1 80 ? -7.980 2.685 2.678 1.00 95.69 80 THR A N 1
ATOM 607 C CA . THR A 1 80 ? -8.875 2.719 1.513 1.00 95.69 80 THR A CA 1
ATOM 608 C C . THR A 1 80 ? -10.121 3.546 1.792 1.00 95.69 80 THR A C 1
ATOM 610 O O . THR A 1 80 ? -10.534 3.733 2.933 1.00 95.69 80 THR A O 1
ATOM 613 N N . THR A 1 81 ? -10.788 3.980 0.728 1.00 90.56 81 THR A N 1
ATOM 614 C CA . THR A 1 81 ? -12.009 4.797 0.809 1.00 90.56 81 THR A CA 1
ATOM 615 C C . THR A 1 81 ? -13.287 4.013 1.134 1.00 90.56 81 THR A C 1
ATOM 617 O O . THR A 1 81 ? -14.330 4.628 1.357 1.00 90.56 81 THR A O 1
ATOM 620 N N . GLU A 1 82 ? -13.209 2.679 1.154 1.00 92.94 82 GLU A N 1
ATOM 621 C CA . GLU A 1 82 ? -14.314 1.749 1.420 1.00 92.94 82 GLU A CA 1
ATOM 622 C C . GLU A 1 82 ? -13.876 0.578 2.313 1.00 92.94 82 GLU A C 1
ATOM 624 O O . GLU A 1 82 ? -12.689 0.258 2.402 1.00 92.94 82 GLU A O 1
ATOM 629 N N . ALA A 1 83 ? -14.838 -0.092 2.953 1.00 94.12 83 ALA A N 1
ATOM 630 C CA . ALA A 1 83 ? -14.600 -1.243 3.821 1.00 94.12 83 ALA A CA 1
ATOM 631 C C . ALA A 1 83 ? -14.715 -2.579 3.066 1.00 94.12 83 ALA A C 1
ATOM 633 O O . ALA A 1 83 ? -15.802 -2.992 2.648 1.00 94.12 83 ALA A O 1
ATOM 634 N N . TYR A 1 84 ? -13.604 -3.306 2.975 1.00 95.25 84 TYR A N 1
ATOM 635 C CA . TYR A 1 84 ? -13.490 -4.591 2.302 1.00 95.25 84 TYR A CA 1
ATOM 636 C C . TYR A 1 84 ? -13.030 -5.677 3.261 1.00 95.25 84 TYR A C 1
ATOM 638 O O . TYR A 1 84 ? -11.948 -5.624 3.823 1.00 95.25 84 TYR A O 1
ATOM 646 N N . THR A 1 85 ? -13.838 -6.724 3.404 1.00 93.75 85 THR A N 1
ATOM 647 C CA . THR A 1 85 ? -13.373 -7.974 4.027 1.00 93.75 85 THR A CA 1
ATOM 648 C C . THR A 1 85 ? -12.437 -8.704 3.074 1.00 93.75 85 THR A C 1
ATOM 650 O O . THR A 1 85 ? -12.624 -8.594 1.863 1.00 93.75 85 THR A O 1
ATOM 653 N N . GLN A 1 86 ? -11.592 -9.601 3.582 1.00 89.75 86 GLN A N 1
ATOM 654 C CA . GLN A 1 86 ? -10.739 -10.490 2.775 1.00 89.75 86 GLN A CA 1
ATOM 655 C C . GLN A 1 86 ? -11.461 -11.128 1.569 1.00 89.75 86 GLN A C 1
ATOM 657 O O . GLN A 1 86 ? -10.960 -11.130 0.444 1.00 89.75 86 GLN A O 1
ATOM 662 N N . LYS A 1 87 ? -12.694 -11.615 1.779 1.00 89.81 87 LYS A N 1
ATOM 663 C CA . LYS A 1 87 ? -13.517 -12.251 0.734 1.00 89.81 87 LYS A CA 1
ATOM 664 C C . LYS A 1 87 ? -14.003 -11.277 -0.342 1.00 89.81 87 LYS A C 1
ATOM 666 O O . LYS A 1 87 ? -14.182 -11.678 -1.487 1.00 89.81 87 LYS A O 1
ATOM 671 N N . ARG A 1 88 ? -14.227 -10.015 0.029 1.00 93.00 88 ARG A N 1
ATOM 672 C CA . ARG A 1 88 ? -14.786 -8.955 -0.826 1.00 93.00 88 ARG A CA 1
ATOM 673 C C . ARG A 1 88 ? -13.742 -7.957 -1.327 1.00 93.00 88 ARG A C 1
ATOM 675 O O . ARG A 1 88 ? -14.123 -7.023 -2.018 1.00 93.00 88 ARG A O 1
ATOM 682 N N . LEU A 1 89 ? -12.460 -8.151 -1.008 1.00 92.94 89 LEU A N 1
ATOM 683 C CA . LEU A 1 89 ? -11.375 -7.361 -1.584 1.00 92.94 89 LEU A CA 1
ATOM 684 C C . LEU A 1 89 ? -11.343 -7.571 -3.110 1.00 92.94 89 LEU A C 1
ATOM 686 O O . LEU A 1 89 ? -11.147 -8.721 -3.539 1.00 92.94 89 LEU A O 1
ATOM 690 N N . PRO A 1 90 ? -11.553 -6.511 -3.916 1.00 93.62 90 PRO A N 1
ATOM 691 C CA . PRO A 1 90 ? -11.406 -6.568 -5.367 1.00 93.62 90 PRO A CA 1
ATOM 692 C C . PRO A 1 90 ? -9.921 -6.596 -5.752 1.00 93.62 90 PRO A C 1
ATOM 694 O O . PRO A 1 90 ? -9.057 -6.342 -4.922 1.00 93.62 90 PRO A O 1
ATOM 697 N N . ASN A 1 91 ? -9.608 -6.868 -7.021 1.00 92.38 91 ASN A N 1
ATOM 698 C CA . ASN A 1 91 ? -8.218 -6.957 -7.501 1.00 92.38 91 ASN A CA 1
ATOM 699 C C . ASN A 1 91 ? -7.468 -5.611 -7.472 1.00 92.38 91 ASN A C 1
ATOM 701 O O . ASN A 1 91 ? -6.245 -5.569 -7.605 1.00 92.38 91 ASN A O 1
ATOM 705 N N . THR A 1 92 ? -8.184 -4.495 -7.352 1.00 92.88 92 THR A N 1
ATOM 706 C CA . THR A 1 92 ? -7.606 -3.154 -7.251 1.00 92.88 92 THR A CA 1
ATOM 707 C C . THR A 1 92 ? -8.503 -2.297 -6.373 1.00 92.88 92 THR A C 1
ATOM 709 O O . THR A 1 92 ? -9.714 -2.272 -6.584 1.00 92.88 92 THR A O 1
ATOM 712 N N . VAL A 1 93 ? -7.911 -1.608 -5.400 1.00 94.25 93 VAL A N 1
ATOM 713 C CA . VAL A 1 93 ? -8.595 -0.652 -4.518 1.00 94.25 93 VAL A CA 1
ATOM 714 C C . VAL A 1 93 ? -7.855 0.679 -4.534 1.00 94.25 93 VAL A C 1
ATOM 716 O O . VAL A 1 93 ? -6.639 0.710 -4.699 1.00 94.25 93 VAL A O 1
ATOM 719 N N . SER A 1 94 ? -8.568 1.786 -4.367 1.00 93.56 94 SER A N 1
ATOM 720 C CA . SER A 1 94 ? -7.945 3.105 -4.240 1.00 93.56 94 SER A CA 1
ATOM 721 C C . SER A 1 94 ? -7.538 3.368 -2.794 1.00 93.56 94 SER A C 1
ATOM 723 O O . SER A 1 94 ? -8.329 3.135 -1.876 1.00 93.56 94 SER A O 1
ATOM 725 N N . SER A 1 95 ? -6.317 3.869 -2.600 1.00 95.12 95 SER A N 1
ATOM 726 C CA . SER A 1 95 ? -5.904 4.420 -1.306 1.00 95.12 95 SER A CA 1
ATOM 727 C C . SER A 1 95 ? -6.495 5.818 -1.074 1.00 95.12 95 SER A C 1
ATOM 729 O O . SER A 1 95 ? -6.881 6.495 -2.025 1.00 95.12 95 SER A O 1
ATOM 731 N N . ASP A 1 96 ? -6.536 6.256 0.183 1.00 94.62 96 ASP A N 1
ATOM 732 C CA . ASP A 1 96 ? -6.998 7.582 0.628 1.00 94.62 96 ASP A CA 1
ATOM 733 C C . ASP A 1 96 ? -5.879 8.645 0.522 1.00 94.62 96 ASP A C 1
ATOM 735 O O . ASP A 1 96 ? -6.034 9.796 0.927 1.00 94.62 96 ASP A O 1
ATOM 739 N N . MET A 1 97 ? -4.714 8.270 -0.020 1.00 92.75 97 MET A N 1
ATOM 740 C CA . MET A 1 97 ? -3.615 9.190 -0.301 1.00 92.75 97 MET A CA 1
ATOM 741 C C . MET A 1 97 ? -3.966 10.131 -1.462 1.00 92.75 97 MET A C 1
ATOM 743 O O . MET A 1 97 ? -4.681 9.766 -2.393 1.00 92.75 97 MET A O 1
ATOM 747 N N . ALA A 1 98 ? -3.410 11.347 -1.452 1.00 87.56 98 ALA A N 1
ATOM 748 C CA . ALA A 1 98 ? -3.585 12.311 -2.537 1.00 87.56 98 ALA A CA 1
ATOM 749 C C . ALA A 1 98 ? -3.239 11.705 -3.914 1.00 87.56 98 ALA A C 1
ATOM 751 O O . ALA A 1 98 ? -2.196 11.075 -4.094 1.00 87.56 98 ALA A O 1
ATOM 752 N N . GLY A 1 99 ? -4.129 11.903 -4.890 1.00 84.94 99 GLY A N 1
ATOM 753 C CA . GLY A 1 99 ? -4.047 11.264 -6.209 1.00 84.94 99 GLY A CA 1
ATOM 754 C C . GLY A 1 99 ? -4.638 9.850 -6.269 1.00 84.94 99 GLY A C 1
ATOM 755 O O . GLY A 1 99 ? -4.682 9.272 -7.351 1.00 84.94 99 GLY A O 1
ATOM 756 N N . ASN A 1 100 ? -5.120 9.319 -5.140 1.00 90.19 100 ASN A N 1
ATOM 757 C CA . ASN A 1 100 ? -5.736 8.000 -4.979 1.00 90.19 100 ASN A CA 1
ATOM 758 C C . ASN A 1 100 ? -4.942 6.863 -5.655 1.00 90.19 100 ASN A C 1
ATOM 760 O O . ASN A 1 100 ? -5.523 6.109 -6.448 1.00 90.19 100 ASN A O 1
ATOM 764 N N . PRO A 1 101 ? -3.619 6.736 -5.404 1.00 89.88 101 PRO A N 1
ATOM 765 C CA . PRO A 1 101 ? -2.822 5.696 -6.038 1.00 89.88 101 PRO A CA 1
ATOM 766 C C . PRO A 1 101 ? -3.401 4.307 -5.711 1.00 89.88 101 PRO A C 1
ATOM 768 O O . PRO A 1 101 ? -3.854 4.078 -4.579 1.00 89.88 101 PRO A O 1
ATOM 771 N N . PRO A 1 102 ? -3.440 3.396 -6.699 1.00 91.50 102 PRO A N 1
ATOM 772 C CA . PRO A 1 102 ? -4.074 2.099 -6.536 1.00 91.50 102 PRO A CA 1
ATOM 773 C C . PRO A 1 102 ? -3.224 1.167 -5.671 1.00 91.50 102 PRO A C 1
ATOM 775 O O . PRO A 1 102 ? -2.000 1.144 -5.771 1.00 91.50 102 PRO A O 1
ATOM 778 N N . LEU A 1 103 ? -3.900 0.334 -4.889 1.00 94.12 103 LEU A N 1
ATOM 779 C CA . LEU A 1 103 ? -3.347 -0.851 -4.255 1.00 94.12 103 LEU A CA 1
ATOM 780 C C . LEU A 1 103 ? -3.807 -2.077 -5.042 1.00 94.12 103 LEU A C 1
ATOM 782 O O . LEU A 1 103 ? -4.999 -2.251 -5.321 1.00 94.12 103 LEU A O 1
ATOM 786 N N . TYR A 1 104 ? -2.862 -2.936 -5.398 1.00 92.94 104 TYR A N 1
ATOM 787 C CA . TYR A 1 104 ? -3.114 -4.124 -6.201 1.00 92.94 104 TYR A CA 1
ATOM 788 C C . TYR A 1 104 ? -3.301 -5.336 -5.302 1.00 92.94 104 TYR A C 1
ATOM 790 O O . TYR A 1 104 ? -2.403 -5.694 -4.551 1.00 92.94 104 TYR A O 1
ATOM 798 N N . ILE A 1 105 ? -4.446 -6.004 -5.393 1.00 94.69 105 ILE A N 1
ATOM 799 C CA . ILE A 1 105 ? -4.712 -7.197 -4.595 1.00 94.69 105 ILE A CA 1
ATOM 800 C C . ILE A 1 105 ? -4.414 -8.436 -5.432 1.00 94.69 105 ILE A C 1
ATOM 802 O O . ILE A 1 105 ? -4.994 -8.628 -6.501 1.00 94.69 105 ILE A O 1
ATOM 806 N N . THR A 1 106 ? -3.525 -9.295 -4.938 1.00 92.06 106 THR A N 1
ATOM 807 C CA . THR A 1 106 ? -3.232 -10.598 -5.546 1.00 92.06 106 THR A CA 1
ATOM 808 C C . THR A 1 106 ? -3.666 -11.706 -4.598 1.00 92.06 106 THR A C 1
ATOM 810 O O . THR A 1 106 ? -3.337 -11.678 -3.418 1.00 92.06 106 THR A O 1
ATOM 813 N N . LYS A 1 107 ? -4.399 -12.695 -5.109 1.00 91.88 107 LYS A N 1
ATOM 814 C CA . LYS A 1 107 ? -4.800 -13.893 -4.361 1.00 91.88 107 LYS A CA 1
ATOM 815 C C . LYS A 1 107 ? -4.095 -15.088 -4.982 1.00 91.88 107 LYS A C 1
ATOM 817 O O . LYS A 1 107 ? -4.196 -15.274 -6.193 1.00 91.88 107 LYS A O 1
ATOM 822 N N . ASN A 1 108 ? -3.350 -15.854 -4.191 1.00 88.88 108 ASN A N 1
ATOM 823 C CA . ASN A 1 108 ? -2.705 -17.068 -4.690 1.00 88.88 108 ASN A CA 1
ATOM 824 C C . ASN A 1 108 ? -3.647 -18.284 -4.569 1.00 88.88 108 ASN A C 1
ATOM 826 O O . ASN A 1 108 ? -4.694 -18.227 -3.922 1.00 88.88 108 ASN A O 1
ATOM 830 N N . SER A 1 109 ? -3.262 -19.406 -5.180 1.00 88.25 109 SER A N 1
ATOM 831 C CA . SER A 1 109 ? -4.006 -20.673 -5.098 1.00 88.25 109 SER A CA 1
ATOM 832 C C . SER A 1 109 ? -4.095 -21.245 -3.681 1.00 88.25 109 SER A C 1
ATOM 834 O O . SER A 1 109 ? -4.990 -22.034 -3.396 1.00 88.25 109 SER A O 1
ATOM 836 N N . ASN A 1 110 ? -3.169 -20.856 -2.803 1.00 87.69 110 ASN A N 1
ATOM 837 C CA . ASN A 1 110 ? -3.072 -21.343 -1.429 1.00 87.69 110 ASN A CA 1
ATOM 838 C C . ASN A 1 110 ? -3.994 -20.568 -0.472 1.00 87.69 110 ASN A C 1
ATOM 840 O O . ASN A 1 110 ? -4.112 -20.935 0.693 1.00 87.69 110 ASN A O 1
ATOM 844 N N . GLY A 1 111 ? -4.666 -19.520 -0.962 1.00 87.25 111 GLY A N 1
ATOM 845 C CA . GLY A 1 111 ? -5.564 -18.674 -0.181 1.00 87.25 111 GLY A CA 1
ATOM 846 C C . GLY A 1 111 ? -4.889 -17.476 0.491 1.00 87.25 111 GLY A C 1
ATOM 847 O O . GLY A 1 111 ? -5.584 -16.706 1.153 1.00 87.25 111 GLY A O 1
ATOM 848 N N . ASP A 1 112 ? -3.582 -17.273 0.302 1.00 92.81 112 ASP A N 1
ATOM 849 C CA . ASP A 1 112 ? -2.909 -16.058 0.756 1.00 92.81 112 ASP A CA 1
ATOM 850 C C . ASP A 1 112 ? -3.336 -14.865 -0.104 1.00 92.81 112 ASP A C 1
ATOM 852 O O . ASP A 1 112 ? -3.487 -14.954 -1.331 1.00 92.81 112 ASP A O 1
ATOM 856 N N . ILE A 1 113 ? -3.496 -13.724 0.560 1.00 95.50 113 ILE A N 1
ATOM 857 C CA . ILE A 1 113 ? -3.886 -12.461 -0.057 1.00 95.50 113 ILE A CA 1
ATOM 858 C C . ILE A 1 113 ? -2.743 -11.475 0.133 1.00 95.50 113 ILE A C 1
ATOM 860 O O . ILE A 1 113 ? -2.250 -11.299 1.244 1.00 95.50 113 ILE A O 1
ATOM 864 N N . PHE A 1 114 ? -2.357 -10.812 -0.947 1.00 95.62 114 PHE A N 1
ATOM 865 C CA . PHE A 1 114 ? -1.310 -9.802 -0.973 1.00 95.62 114 PHE A CA 1
ATOM 866 C C . PHE A 1 114 ? -1.899 -8.460 -1.387 1.00 95.62 114 PHE A C 1
ATOM 868 O O . PHE A 1 114 ? -2.732 -8.407 -2.294 1.00 95.62 114 PHE A O 1
ATOM 875 N N . VAL A 1 115 ? -1.448 -7.390 -0.742 1.00 96.12 115 VAL A N 1
ATOM 876 C CA . VAL A 1 115 ? -1.709 -5.996 -1.106 1.00 96.12 115 VAL A CA 1
ATOM 877 C C . VAL A 1 115 ? -0.385 -5.424 -1.590 1.00 96.12 115 VAL A C 1
ATOM 879 O O . VAL A 1 115 ? 0.569 -5.302 -0.827 1.00 96.12 115 VAL A O 1
ATOM 882 N N . ASN A 1 116 ? -0.306 -5.123 -2.881 1.00 92.94 116 ASN A N 1
ATOM 883 C CA . ASN A 1 116 ? 0.943 -4.979 -3.617 1.00 92.94 116 ASN A CA 1
ATOM 884 C C . ASN A 1 116 ? 1.814 -6.235 -3.421 1.00 92.94 116 ASN A C 1
ATOM 886 O O . ASN A 1 116 ? 1.474 -7.286 -3.965 1.00 92.94 116 ASN A O 1
ATOM 890 N N . ASN A 1 117 ? 2.880 -6.145 -2.623 1.00 90.50 117 ASN A N 1
ATOM 891 C CA . ASN A 1 117 ? 3.740 -7.278 -2.262 1.00 90.50 117 ASN A CA 1
ATOM 892 C C . ASN A 1 117 ? 3.582 -7.713 -0.795 1.00 90.50 117 ASN A C 1
ATOM 894 O O . ASN A 1 117 ? 4.042 -8.792 -0.434 1.00 90.50 117 ASN A O 1
ATOM 898 N N . ALA A 1 118 ? 2.882 -6.924 0.024 1.00 96.06 118 ALA A N 1
ATOM 899 C CA . ALA A 1 118 ? 2.698 -7.201 1.439 1.00 96.06 118 ALA A CA 1
ATOM 900 C C . ALA A 1 118 ? 1.628 -8.276 1.631 1.00 96.06 118 ALA A C 1
ATOM 902 O O . ALA A 1 118 ? 0.507 -8.147 1.127 1.00 96.06 118 ALA A O 1
ATOM 903 N N . ARG A 1 119 ? 1.934 -9.338 2.370 1.00 96.75 119 ARG A N 1
ATOM 904 C CA . ARG A 1 119 ? 0.975 -10.407 2.641 1.00 96.75 119 ARG A CA 1
ATOM 905 C C . ARG A 1 119 ? 0.071 -10.000 3.797 1.00 96.75 119 ARG A C 1
ATOM 907 O O . ARG A 1 119 ? 0.544 -9.600 4.857 1.00 96.75 119 ARG A O 1
ATOM 914 N N . ILE A 1 120 ? -1.236 -10.156 3.616 1.00 96.38 120 ILE A N 1
ATOM 915 C CA . ILE A 1 120 ? -2.211 -10.032 4.701 1.00 96.38 120 ILE A CA 1
ATOM 916 C C . ILE A 1 120 ? -2.093 -11.266 5.590 1.00 96.38 120 ILE A C 1
ATOM 918 O O . ILE A 1 120 ? -2.209 -12.387 5.100 1.00 96.38 120 ILE A O 1
ATOM 922 N N . ILE A 1 121 ? -1.927 -11.060 6.895 1.00 93.69 121 ILE A N 1
ATOM 923 C CA . ILE A 1 121 ? -1.945 -12.114 7.909 1.00 93.69 121 ILE A CA 1
ATOM 924 C C . ILE A 1 121 ? -3.413 -12.388 8.270 1.00 93.69 121 ILE A C 1
ATOM 926 O O . ILE A 1 121 ? -4.024 -11.610 9.015 1.00 93.69 121 ILE A O 1
ATOM 930 N N . PRO A 1 122 ? -4.039 -13.461 7.745 1.00 83.25 122 PRO A N 1
ATOM 931 C CA . PRO A 1 122 ? -5.495 -13.532 7.730 1.00 83.25 122 PRO A CA 1
ATOM 932 C C . PRO A 1 122 ? -6.115 -13.666 9.122 1.00 83.25 122 PRO A C 1
ATOM 934 O O . PRO A 1 122 ? -7.196 -13.131 9.362 1.00 83.25 122 PRO A O 1
ATOM 937 N N . SER A 1 123 ? -5.412 -14.339 10.037 1.00 83.50 123 SER A N 1
ATOM 938 C CA . SER A 1 123 ? -5.838 -14.597 11.417 1.00 83.50 123 SER A CA 1
ATOM 939 C C . SER A 1 123 ? -5.928 -13.348 12.290 1.00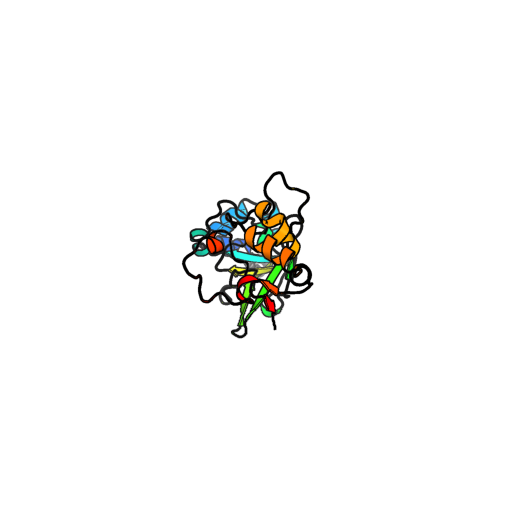 83.50 123 SER A C 1
ATOM 941 O O . SER A 1 123 ? -6.533 -13.411 13.354 1.00 83.50 123 SER A O 1
ATOM 943 N N . LEU A 1 124 ? -5.340 -12.230 11.859 1.00 84.25 124 LEU A N 1
ATOM 944 C CA . LEU A 1 124 ? -5.275 -10.995 12.641 1.00 84.25 124 LEU A CA 1
ATOM 945 C C . LEU A 1 124 ? -6.143 -9.876 12.057 1.00 84.25 124 LEU A C 1
ATOM 947 O O . LEU A 1 124 ? -6.014 -8.712 12.423 1.00 84.25 124 LEU A O 1
ATOM 951 N N . SER A 1 125 ? -7.018 -10.209 11.108 1.00 86.31 125 SER A N 1
ATOM 952 C CA . SER A 1 125 ? -7.939 -9.225 10.554 1.00 86.31 125 SER A CA 1
ATOM 953 C C . SER A 1 125 ? -9.098 -8.962 11.500 1.00 86.31 125 SER A C 1
ATOM 955 O O . SER A 1 125 ? -9.718 -9.888 12.020 1.00 86.31 125 SER A O 1
ATOM 957 N N . VAL A 1 126 ? -9.422 -7.688 11.674 1.00 87.94 126 VAL A N 1
ATOM 958 C CA . VAL A 1 126 ? -10.439 -7.235 12.612 1.00 87.94 126 VAL A CA 1
ATOM 959 C C . VAL A 1 126 ? -11.496 -6.441 11.869 1.00 87.94 126 VAL A C 1
ATOM 961 O O . VAL A 1 126 ? -11.182 -5.599 11.037 1.00 87.94 126 VAL A O 1
ATOM 964 N N . GLU A 1 127 ? -12.757 -6.690 12.196 1.00 88.62 127 GLU A N 1
ATOM 965 C CA . GLU A 1 127 ? -13.880 -5.881 11.742 1.00 88.62 127 GLU A CA 1
ATOM 966 C C . GLU A 1 127 ? -14.485 -5.152 12.944 1.00 88.62 127 GLU A C 1
ATOM 968 O O . GLU A 1 127 ? -14.689 -5.739 14.013 1.00 88.62 127 GLU A O 1
ATOM 973 N N . THR A 1 128 ? -14.739 -3.860 12.778 1.00 85.62 128 THR A N 1
ATOM 974 C CA . THR A 1 128 ? -15.452 -3.020 13.737 1.00 85.62 128 THR A CA 1
ATOM 975 C C . THR A 1 128 ? -16.584 -2.290 13.026 1.00 85.62 128 THR A C 1
ATOM 977 O O . THR A 1 128 ? -16.580 -2.077 11.809 1.00 85.62 128 THR A O 1
ATOM 980 N N . ASN A 1 129 ? -17.601 -1.938 13.800 1.00 82.44 129 ASN A N 1
ATOM 981 C CA . ASN A 1 129 ? -18.659 -1.051 13.358 1.00 82.44 129 ASN A CA 1
ATOM 982 C C . ASN A 1 129 ? -18.812 0.020 14.432 1.00 82.44 129 ASN A C 1
ATOM 984 O O . ASN A 1 129 ? -19.325 -0.265 15.513 1.00 82.44 129 ASN A O 1
ATOM 988 N N . SER A 1 130 ? -18.286 1.205 14.141 1.00 75.88 130 SER A N 1
ATOM 989 C CA . SER A 1 130 ? -18.295 2.357 15.039 1.00 75.88 130 SER A CA 1
ATOM 990 C C . SER A 1 130 ? -19.223 3.407 14.437 1.00 75.88 130 SER A C 1
ATOM 992 O O . SER A 1 130 ? -19.045 3.810 13.287 1.00 75.88 130 SER A O 1
ATOM 994 N N . ASP A 1 131 ? -20.282 3.785 15.154 1.00 79.06 131 ASP A N 1
ATOM 995 C CA . ASP A 1 131 ? -21.299 4.744 14.694 1.00 79.06 131 ASP A CA 1
ATOM 996 C C . ASP A 1 131 ? -21.900 4.443 13.304 1.00 79.06 131 ASP A C 1
ATOM 998 O O . ASP A 1 131 ? -22.123 5.341 12.488 1.00 79.06 131 ASP A O 1
ATOM 1002 N N . GLY A 1 132 ? -22.132 3.164 12.990 1.00 79.62 132 GLY A N 1
ATOM 1003 C CA . GLY A 1 132 ? -22.665 2.742 11.690 1.00 79.62 132 GLY A CA 1
ATOM 1004 C C . GLY A 1 132 ? -21.638 2.756 10.552 1.00 79.62 132 GLY A C 1
ATOM 1005 O O . GLY A 1 132 ? -21.984 2.431 9.414 1.00 79.62 132 GLY A O 1
ATOM 1006 N N . LYS A 1 133 ? -20.378 3.105 10.835 1.00 86.12 133 LYS A N 1
ATOM 1007 C CA . LYS A 1 133 ? -19.271 3.071 9.878 1.00 86.12 133 LYS A CA 1
ATOM 1008 C C . LYS A 1 133 ? -18.575 1.733 10.008 1.00 86.12 133 LYS A C 1
ATOM 1010 O O . LYS A 1 133 ? -18.043 1.374 11.058 1.00 86.12 133 LYS A O 1
ATOM 1015 N N . ARG A 1 134 ? -18.573 0.985 8.913 1.00 91.56 134 ARG A N 1
ATOM 1016 C CA . ARG A 1 134 ? -17.885 -0.295 8.856 1.00 91.56 134 ARG A CA 1
ATOM 1017 C C . ARG A 1 134 ? -16.400 -0.045 8.666 1.00 91.56 134 ARG A C 1
ATOM 1019 O O . ARG A 1 134 ? -16.008 0.639 7.725 1.00 91.56 134 ARG A O 1
ATOM 1026 N N . GLN A 1 135 ? -15.584 -0.633 9.519 1.00 92.06 135 GLN A N 1
ATOM 1027 C CA . GLN A 1 135 ? -14.143 -0.493 9.449 1.00 92.06 135 GLN A CA 1
ATOM 1028 C C . GLN A 1 135 ? -13.484 -1.851 9.535 1.00 92.06 135 GLN A C 1
ATOM 1030 O O . GLN A 1 135 ? -13.916 -2.732 10.279 1.00 92.06 135 GLN A O 1
ATOM 1035 N N . ILE A 1 136 ? -12.462 -2.039 8.713 1.00 94.25 136 ILE A N 1
ATOM 1036 C CA . ILE A 1 136 ? -11.775 -3.316 8.610 1.00 94.25 136 ILE A CA 1
ATOM 1037 C C . ILE A 1 136 ? -10.283 -3.061 8.701 1.00 94.25 136 ILE A C 1
ATOM 1039 O O . ILE A 1 136 ? -9.745 -2.245 7.966 1.00 94.25 136 ILE A O 1
ATOM 1043 N N . MET A 1 137 ? -9.618 -3.774 9.595 1.00 94.94 137 MET A N 1
ATOM 1044 C CA . MET A 1 137 ? -8.175 -3.763 9.745 1.00 94.94 137 MET A CA 1
ATOM 1045 C C . MET A 1 137 ? -7.603 -5.088 9.262 1.00 94.94 137 MET A C 1
ATOM 1047 O O . MET A 1 137 ? -8.055 -6.161 9.661 1.00 94.94 137 MET A O 1
ATOM 1051 N N . HIS A 1 138 ? -6.592 -5.006 8.409 1.00 96.69 138 HIS A N 1
ATOM 1052 C CA . HIS A 1 138 ? -5.825 -6.128 7.896 1.00 96.69 138 HIS A CA 1
ATOM 1053 C C . HIS A 1 138 ? -4.365 -5.937 8.280 1.00 96.69 138 HIS A C 1
ATOM 1055 O O . HIS A 1 138 ? -3.724 -5.014 7.793 1.00 96.69 138 HIS A O 1
ATOM 1061 N N . ILE A 1 139 ? -3.831 -6.808 9.133 1.00 97.12 139 ILE A N 1
ATOM 1062 C CA . ILE A 1 139 ? -2.405 -6.765 9.464 1.00 97.12 139 ILE A CA 1
ATOM 1063 C C . ILE A 1 139 ? -1.601 -7.316 8.285 1.00 97.12 139 ILE A C 1
ATOM 1065 O O . ILE A 1 139 ? -1.968 -8.348 7.717 1.00 97.12 139 ILE A O 1
ATOM 1069 N N . ILE A 1 140 ? -0.525 -6.626 7.916 1.00 97.50 140 ILE A N 1
ATOM 1070 C CA . ILE A 1 140 ? 0.364 -6.979 6.807 1.00 97.50 140 ILE A CA 1
ATOM 1071 C C . ILE A 1 140 ? 1.819 -7.095 7.271 1.00 97.50 140 ILE A C 1
ATOM 1073 O O . ILE A 1 140 ? 2.216 -6.490 8.266 1.00 97.50 140 ILE A O 1
ATOM 1077 N N . ASP A 1 141 ? 2.617 -7.891 6.559 1.00 96.19 141 ASP A N 1
ATOM 1078 C CA . ASP A 1 141 ? 4.016 -8.157 6.919 1.00 96.19 141 ASP A CA 1
ATOM 1079 C C . ASP A 1 141 ? 5.044 -7.213 6.269 1.00 96.19 141 ASP A C 1
ATOM 1081 O O . ASP A 1 141 ? 6.227 -7.273 6.608 1.00 96.19 141 ASP A O 1
ATOM 1085 N N . GLU A 1 142 ? 4.619 -6.285 5.415 1.00 95.94 142 GLU A N 1
ATOM 1086 C CA . GLU A 1 142 ? 5.475 -5.250 4.822 1.00 95.94 142 GLU A CA 1
ATOM 1087 C C . GLU A 1 142 ? 4.814 -3.870 4.913 1.00 95.94 142 GLU A C 1
ATOM 1089 O O . GLU A 1 142 ? 3.594 -3.758 5.000 1.00 95.94 142 GLU A O 1
ATOM 1094 N N . VAL A 1 143 ? 5.616 -2.804 4.892 1.00 96.31 143 VAL A N 1
ATOM 1095 C CA . VAL A 1 143 ? 5.110 -1.426 4.816 1.00 96.31 143 VAL A CA 1
ATOM 1096 C C . VAL A 1 143 ? 4.804 -1.099 3.354 1.00 96.31 143 VAL A C 1
ATOM 1098 O O . VAL A 1 143 ? 5.640 -1.314 2.477 1.00 96.31 143 VAL A O 1
ATOM 1101 N N . LEU A 1 144 ? 3.609 -0.578 3.072 1.00 95.25 144 LEU A N 1
ATOM 1102 C CA . LEU A 1 144 ? 3.210 -0.207 1.717 1.00 95.25 144 LEU A CA 1
ATOM 1103 C C . LEU A 1 144 ? 3.885 1.101 1.293 1.00 95.25 144 LEU A C 1
ATOM 1105 O O . LEU A 1 144 ? 3.727 2.140 1.938 1.00 95.25 144 LEU A O 1
ATOM 1109 N N . GLU A 1 145 ? 4.553 1.065 0.141 1.00 91.38 145 GLU A N 1
ATOM 1110 C CA . GLU A 1 145 ? 5.162 2.236 -0.489 1.00 91.38 145 GLU A CA 1
ATOM 1111 C C . GLU A 1 145 ? 4.466 2.576 -1.813 1.00 91.38 145 GLU A C 1
ATOM 1113 O O . GLU A 1 145 ? 4.317 1.706 -2.682 1.00 91.38 145 GLU A O 1
ATOM 1118 N N . PRO A 1 146 ? 4.010 3.825 -1.997 1.00 89.06 146 PRO A N 1
ATOM 1119 C CA . PRO A 1 146 ? 3.512 4.278 -3.281 1.00 89.06 146 PRO A CA 1
ATOM 1120 C C . PRO A 1 146 ? 4.681 4.518 -4.236 1.00 89.06 146 PRO A C 1
ATOM 1122 O O . PRO A 1 146 ? 5.705 5.094 -3.862 1.00 89.06 146 PRO A O 1
ATOM 1125 N N . LEU A 1 147 ? 4.493 4.164 -5.507 1.00 85.81 147 LEU A N 1
ATOM 1126 C CA . LEU A 1 147 ? 5.402 4.611 -6.555 1.00 85.81 147 LEU A CA 1
ATOM 1127 C C . LEU A 1 147 ? 5.229 6.125 -6.729 1.00 85.81 147 LEU A C 1
ATOM 1129 O O . LEU A 1 147 ? 4.208 6.593 -7.229 1.00 85.81 147 LEU A O 1
ATOM 1133 N N . THR A 1 148 ? 6.219 6.891 -6.282 1.00 83.25 148 THR A N 1
ATOM 1134 C CA . THR A 1 148 ? 6.208 8.357 -6.342 1.00 83.25 148 THR A CA 1
ATOM 1135 C C . THR A 1 148 ? 7.320 8.872 -7.236 1.00 83.25 148 THR A C 1
ATOM 1137 O O . THR A 1 148 ? 8.322 8.198 -7.471 1.00 83.25 148 THR A O 1
ATOM 1140 N N . VAL A 1 149 ? 7.134 10.081 -7.746 1.00 83.62 149 VAL A N 1
ATOM 1141 C CA . VAL A 1 149 ? 8.126 10.803 -8.543 1.00 83.62 149 VAL A CA 1
ATOM 1142 C C . VAL A 1 149 ? 9.090 11.566 -7.631 1.00 83.62 149 VAL A C 1
ATOM 1144 O O . VAL A 1 149 ? 8.719 12.029 -6.547 1.00 83.62 149 VAL A O 1
ATOM 1147 N N . LYS A 1 150 ? 10.349 11.688 -8.049 1.00 83.44 150 LYS A N 1
ATOM 1148 C CA . LYS A 1 150 ? 11.367 12.494 -7.370 1.00 83.44 150 LYS A CA 1
ATOM 1149 C C . LYS A 1 150 ? 10.951 13.959 -7.366 1.00 83.44 150 LYS A C 1
ATOM 1151 O O . LYS A 1 150 ? 10.324 14.457 -8.303 1.00 83.44 150 LYS A O 1
ATOM 1156 N N . ALA A 1 151 ? 11.352 14.677 -6.320 1.00 78.12 151 ALA A N 1
ATOM 1157 C CA . ALA A 1 151 ? 11.111 16.111 -6.231 1.00 78.12 151 ALA A CA 1
ATOM 1158 C C . ALA A 1 151 ? 11.623 16.832 -7.498 1.00 78.12 151 ALA A C 1
ATOM 1160 O O . ALA A 1 151 ? 12.719 16.554 -7.986 1.00 78.12 151 ALA A O 1
ATOM 1161 N N . GLY A 1 152 ? 10.807 17.739 -8.041 1.00 75.06 152 GLY A N 1
ATOM 1162 C CA . GLY A 1 152 ? 11.118 18.494 -9.261 1.00 75.06 152 GLY A CA 1
ATOM 1163 C C . GLY A 1 152 ? 10.667 17.852 -10.580 1.00 75.06 152 GLY A C 1
ATOM 1164 O O . GLY A 1 152 ? 10.856 18.472 -11.619 1.00 75.06 152 GLY A O 1
ATOM 1165 N N . HIS A 1 153 ? 10.051 16.663 -10.552 1.00 67.94 153 HIS A N 1
ATOM 1166 C CA . HIS A 1 153 ? 9.537 15.969 -11.741 1.00 67.94 153 HIS A CA 1
ATOM 1167 C C . HIS A 1 153 ? 8.017 15.773 -11.609 1.00 67.94 153 HIS A C 1
ATOM 1169 O O . HIS A 1 153 ? 7.560 14.747 -11.124 1.00 67.94 153 HIS A O 1
ATOM 1175 N N . SER A 1 154 ? 7.220 16.789 -11.964 1.00 64.12 154 SER A N 1
ATOM 1176 C CA . SER A 1 154 ? 5.752 16.786 -11.785 1.00 64.12 154 SER A CA 1
ATOM 1177 C C . SER A 1 154 ? 4.960 16.232 -12.969 1.00 64.12 154 SER A C 1
ATOM 1179 O O . SER A 1 154 ? 3.767 15.968 -12.835 1.00 64.12 154 SER A O 1
ATOM 1181 N N . ASP A 1 155 ? 5.600 16.083 -14.128 1.00 65.38 155 ASP A N 1
ATOM 1182 C CA . ASP A 1 155 ? 4.907 15.743 -15.377 1.00 65.38 155 ASP A CA 1
ATOM 1183 C C . ASP A 1 155 ? 4.714 14.227 -15.547 1.00 65.38 155 ASP A C 1
ATOM 1185 O O . ASP A 1 155 ? 3.993 13.772 -16.440 1.00 65.38 155 ASP A O 1
ATOM 1189 N N . THR A 1 156 ? 5.337 13.420 -14.683 1.00 65.62 156 THR A N 1
ATOM 1190 C CA . THR A 1 156 ? 5.217 11.965 -14.708 1.00 65.62 156 THR A CA 1
ATOM 1191 C C . THR A 1 156 ? 3.987 11.481 -13.931 1.00 65.62 156 THR A C 1
ATOM 1193 O O . THR A 1 156 ? 3.796 11.835 -12.769 1.00 65.62 156 THR A O 1
ATOM 1196 N N . PRO A 1 157 ? 3.125 10.638 -14.538 1.00 67.06 157 PRO A N 1
ATOM 1197 C CA . PRO A 1 157 ? 1.975 10.079 -13.834 1.00 67.06 157 PRO A CA 1
ATOM 1198 C C . PRO A 1 157 ? 2.402 9.204 -12.647 1.00 67.06 157 PRO A C 1
ATOM 1200 O O . PRO A 1 157 ? 3.239 8.320 -12.817 1.00 67.06 157 PRO A O 1
ATOM 1203 N N . ASN A 1 158 ? 1.734 9.351 -11.496 1.00 68.38 158 ASN A N 1
ATOM 1204 C CA . ASN A 1 158 ? 1.934 8.512 -10.297 1.00 68.38 158 ASN A CA 1
ATOM 1205 C C . ASN A 1 158 ? 1.555 7.026 -10.489 1.00 68.38 158 ASN A C 1
ATOM 1207 O O . ASN A 1 158 ? 1.790 6.209 -9.607 1.00 68.38 158 ASN A O 1
ATOM 1211 N N . ASN A 1 159 ? 0.954 6.659 -11.625 1.00 76.94 159 ASN A N 1
ATOM 1212 C CA . ASN A 1 159 ? 0.619 5.275 -11.964 1.00 76.94 159 ASN A CA 1
ATOM 1213 C C . ASN A 1 159 ? 1.000 4.968 -13.428 1.00 76.94 159 ASN A C 1
ATOM 1215 O O . ASN A 1 159 ? 0.133 4.941 -14.310 1.00 76.94 159 ASN A O 1
ATOM 1219 N N . PRO A 1 160 ? 2.302 4.840 -13.734 1.00 85.56 160 PRO A N 1
ATOM 1220 C CA . PRO A 1 160 ? 2.775 4.547 -15.081 1.00 85.56 160 PRO A CA 1
ATOM 1221 C C . PRO A 1 160 ? 2.461 3.094 -15.482 1.00 85.56 160 PRO A C 1
ATOM 1223 O O . PRO A 1 160 ? 2.491 2.187 -14.655 1.00 85.56 160 PRO A O 1
ATOM 1226 N N . ASN A 1 161 ? 2.229 2.848 -16.777 1.00 87.94 161 ASN A N 1
ATOM 1227 C CA . ASN A 1 161 ? 2.313 1.486 -17.318 1.00 87.94 161 ASN A CA 1
ATOM 1228 C C . ASN A 1 161 ? 3.787 1.049 -17.428 1.00 87.94 161 ASN A C 1
ATOM 1230 O O . ASN A 1 161 ? 4.702 1.856 -17.241 1.00 87.94 161 ASN A O 1
ATOM 1234 N N . ALA A 1 162 ? 4.033 -0.220 -17.762 1.00 89.88 162 ALA A N 1
ATOM 1235 C CA . ALA A 1 162 ? 5.394 -0.753 -17.789 1.00 89.88 162 ALA A CA 1
ATOM 1236 C C . ALA A 1 162 ? 6.307 -0.016 -18.784 1.00 89.88 162 ALA A C 1
ATOM 1238 O O . ALA A 1 162 ? 7.468 0.241 -18.468 1.00 89.88 162 ALA A O 1
ATOM 1239 N N . LEU A 1 163 ? 5.796 0.395 -19.951 1.00 91.12 163 LEU A N 1
ATOM 1240 C CA . LEU A 1 163 ? 6.576 1.177 -20.912 1.00 91.12 163 LEU A CA 1
ATOM 1241 C C . LEU A 1 163 ? 6.938 2.566 -20.369 1.00 91.12 163 LEU A C 1
ATOM 1243 O O . LEU A 1 163 ? 8.089 2.987 -20.494 1.00 91.12 163 LEU A O 1
ATOM 1247 N N . LYS A 1 164 ? 5.982 3.278 -19.761 1.00 90.19 164 LYS A N 1
ATOM 1248 C CA . LYS A 1 164 ? 6.215 4.592 -19.138 1.00 90.19 164 LYS A CA 1
ATOM 1249 C C . LYS A 1 164 ? 7.209 4.488 -17.986 1.00 90.19 164 LYS A C 1
ATOM 1251 O O . LYS A 1 164 ? 8.111 5.318 -17.901 1.00 90.19 164 LYS A O 1
ATOM 1256 N N . PHE A 1 165 ? 7.094 3.446 -17.162 1.00 90.38 165 PHE A N 1
ATOM 1257 C CA . PHE A 1 165 ? 8.068 3.159 -16.115 1.00 90.38 165 PHE A CA 1
ATOM 1258 C C . PHE A 1 165 ? 9.464 2.953 -16.710 1.00 90.38 165 PHE A C 1
ATOM 1260 O O . PHE A 1 165 ? 10.394 3.642 -16.317 1.00 90.38 165 PHE A O 1
ATOM 1267 N N . LEU A 1 166 ? 9.617 2.085 -17.717 1.00 90.06 166 LEU A N 1
ATOM 1268 C CA . LEU A 1 166 ? 10.917 1.843 -18.356 1.00 90.06 166 LEU A CA 1
ATOM 1269 C C . LEU A 1 166 ? 11.530 3.116 -18.945 1.00 90.06 166 LEU A C 1
ATOM 1271 O O . LEU A 1 166 ? 12.745 3.293 -18.874 1.00 90.06 166 LEU A O 1
ATOM 1275 N N . LYS A 1 167 ? 10.714 3.996 -19.537 1.00 89.81 167 LYS A N 1
ATOM 1276 C CA . LYS A 1 167 ? 11.184 5.257 -20.123 1.00 89.81 167 LYS A CA 1
ATOM 1277 C C . LYS A 1 167 ? 11.700 6.228 -19.062 1.00 89.81 167 LYS A C 1
ATOM 1279 O O . LYS A 1 167 ? 12.782 6.776 -19.271 1.00 89.81 167 LYS A O 1
ATOM 1284 N N . ASN A 1 168 ? 10.996 6.334 -17.934 1.00 88.06 168 ASN A N 1
ATOM 1285 C CA . ASN A 1 168 ? 11.207 7.369 -16.917 1.00 88.06 168 ASN A CA 1
ATOM 1286 C C . ASN A 1 168 ? 11.658 6.799 -15.558 1.00 88.06 168 ASN A C 1
ATOM 1288 O O . ASN A 1 168 ? 11.465 7.435 -14.530 1.00 88.06 168 ASN A O 1
ATOM 1292 N N . ALA A 1 169 ? 12.242 5.597 -15.524 1.00 88.38 169 ALA A N 1
ATOM 1293 C CA . ALA A 1 169 ? 12.606 4.898 -14.284 1.00 88.38 169 ALA A CA 1
ATOM 1294 C C . ALA A 1 169 ? 13.482 5.745 -13.344 1.00 88.38 169 ALA A C 1
ATOM 1296 O O . ALA A 1 169 ? 13.338 5.682 -12.128 1.00 88.38 169 ALA A O 1
ATOM 1297 N N . GLU A 1 170 ? 14.357 6.574 -13.919 1.00 85.88 170 GLU A N 1
ATOM 1298 C CA . GLU A 1 170 ? 15.267 7.463 -13.191 1.00 85.88 170 GLU A CA 1
ATOM 1299 C C . GLU A 1 170 ? 14.537 8.600 -12.455 1.00 85.88 170 GLU A C 1
ATOM 1301 O O . GLU A 1 170 ? 15.094 9.162 -11.510 1.00 85.88 170 GLU A O 1
ATOM 1306 N N . GLU A 1 171 ? 13.299 8.914 -12.844 1.00 86.25 171 GLU A N 1
ATOM 1307 C CA . GLU A 1 171 ? 12.469 9.960 -12.240 1.00 86.25 171 GLU A CA 1
ATOM 1308 C C . GLU A 1 171 ? 11.658 9.458 -11.044 1.00 86.25 171 GLU A C 1
ATOM 1310 O O . GLU A 1 171 ? 11.200 10.268 -10.245 1.00 86.25 171 GLU A O 1
ATOM 1315 N N . PHE A 1 172 ? 11.485 8.146 -10.877 1.00 86.56 172 PHE A N 1
ATOM 1316 C CA . PHE A 1 172 ? 10.738 7.589 -9.749 1.00 86.56 172 PHE A CA 1
ATOM 1317 C C . PHE A 1 172 ? 11.626 7.417 -8.510 1.00 86.56 172 PHE A C 1
ATOM 1319 O O . PHE A 1 172 ? 12.830 7.168 -8.611 1.00 86.56 172 PHE A O 1
ATOM 1326 N N . ASN A 1 173 ? 11.022 7.513 -7.323 1.00 82.44 173 ASN A N 1
ATOM 1327 C CA . ASN A 1 173 ? 11.626 7.171 -6.033 1.00 82.44 173 ASN A CA 1
ATOM 1328 C C . ASN A 1 173 ? 11.694 5.649 -5.869 1.00 82.44 173 ASN A C 1
ATOM 1330 O O . ASN A 1 173 ? 11.084 5.069 -4.978 1.00 82.44 173 ASN A O 1
ATOM 1334 N N . VAL A 1 174 ? 12.415 5.002 -6.775 1.00 80.81 174 VAL A N 1
ATOM 1335 C CA . VAL A 1 174 ? 12.834 3.613 -6.638 1.00 80.81 174 VAL A CA 1
ATOM 1336 C C . VAL A 1 174 ? 14.274 3.593 -6.144 1.00 80.81 174 VAL A C 1
ATOM 1338 O O . VAL A 1 174 ? 15.067 4.472 -6.506 1.00 80.81 174 VAL A O 1
ATOM 1341 N N . ASP A 1 175 ? 14.618 2.594 -5.326 1.00 74.25 175 ASP A N 1
ATOM 1342 C CA . ASP A 1 175 ? 16.014 2.270 -5.007 1.00 74.25 175 ASP A CA 1
ATOM 1343 C C . ASP A 1 175 ? 16.825 2.308 -6.301 1.00 74.25 175 ASP A C 1
ATOM 1345 O O . ASP A 1 175 ? 16.296 1.889 -7.321 1.00 74.25 175 ASP A O 1
ATOM 1349 N N . ASN A 1 176 ? 18.046 2.857 -6.285 1.00 68.69 176 ASN A N 1
ATOM 1350 C CA . ASN A 1 176 ? 18.861 3.246 -7.450 1.00 68.69 176 ASN A CA 1
ATOM 1351 C C . ASN A 1 176 ? 19.032 2.144 -8.530 1.00 68.69 176 ASN A C 1
ATOM 1353 O O . ASN A 1 176 ? 20.103 1.562 -8.705 1.00 68.69 176 ASN A O 1
ATOM 1357 N N . ILE A 1 177 ? 17.960 1.866 -9.265 1.00 77.75 177 ILE A N 1
ATOM 1358 C CA . ILE A 1 177 ? 17.791 0.779 -10.215 1.00 77.75 177 ILE A CA 1
ATOM 1359 C C . ILE A 1 177 ? 17.947 1.411 -11.594 1.00 77.75 177 ILE A C 1
ATOM 1361 O O . ILE A 1 177 ? 17.003 1.924 -12.194 1.00 77.75 177 ILE A O 1
ATOM 1365 N N . GLY A 1 178 ? 19.177 1.400 -12.106 1.00 84.44 178 GLY A N 1
ATOM 1366 C CA . GLY A 1 178 ? 19.419 1.749 -13.502 1.00 84.44 178 GLY A CA 1
ATOM 1367 C C . GLY A 1 178 ? 18.789 0.689 -14.404 1.00 84.44 178 GLY A C 1
ATOM 1368 O O . GLY A 1 178 ? 19.076 -0.491 -14.240 1.00 84.44 178 GLY A O 1
ATOM 1369 N N . VAL A 1 179 ? 17.929 1.074 -15.347 1.00 89.62 179 VAL A N 1
ATOM 1370 C CA . VAL A 1 179 ? 17.338 0.162 -16.358 1.00 89.62 179 VAL A CA 1
ATOM 1371 C C . VAL A 1 179 ? 17.611 0.640 -17.784 1.00 89.62 179 VAL A C 1
ATOM 1373 O O . VAL A 1 179 ? 16.975 0.203 -18.748 1.00 89.62 179 VAL A O 1
ATOM 1376 N N . ARG A 1 180 ? 18.565 1.561 -17.945 1.00 89.62 180 ARG A N 1
ATOM 1377 C CA . ARG A 1 180 ? 18.825 2.269 -19.201 1.00 89.62 180 ARG A CA 1
ATOM 1378 C C . ARG A 1 180 ? 19.270 1.317 -20.307 1.00 89.62 180 ARG A C 1
ATOM 1380 O O . ARG A 1 180 ? 18.839 1.458 -21.456 1.00 89.62 180 ARG A O 1
ATOM 1387 N N . THR A 1 181 ? 20.104 0.340 -19.961 1.00 89.38 181 THR A N 1
ATOM 1388 C CA . THR A 1 181 ? 20.608 -0.682 -20.886 1.00 89.38 181 THR A CA 1
ATOM 1389 C C . THR A 1 181 ? 19.464 -1.540 -21.401 1.00 89.38 181 THR A C 1
ATOM 1391 O O . THR A 1 181 ? 19.339 -1.753 -22.609 1.00 89.38 181 THR A O 1
ATOM 1394 N N . TYR A 1 182 ? 18.592 -1.982 -20.497 1.00 89.81 182 TYR A N 1
ATOM 1395 C CA . TYR A 1 182 ? 17.452 -2.811 -20.851 1.00 89.81 182 TYR A CA 1
ATOM 1396 C C . TYR A 1 182 ? 16.429 -2.059 -21.706 1.00 89.81 182 TYR A C 1
ATOM 1398 O O . TYR A 1 182 ? 16.010 -2.558 -22.750 1.00 89.81 182 TYR A O 1
ATOM 1406 N N . ARG A 1 183 ? 16.099 -0.816 -21.331 1.00 91.50 183 ARG A N 1
ATOM 1407 C CA . ARG A 1 183 ? 15.243 0.070 -22.133 1.00 91.50 183 ARG A CA 1
ATOM 1408 C C . ARG A 1 183 ? 15.753 0.178 -23.573 1.00 91.50 183 ARG A C 1
ATOM 1410 O O . ARG A 1 183 ? 14.979 0.001 -24.508 1.00 91.50 183 ARG A O 1
ATOM 1417 N N . SER A 1 184 ? 17.059 0.409 -23.753 1.00 90.50 184 SER A N 1
ATOM 1418 C CA . SER A 1 184 ? 17.684 0.477 -25.082 1.00 90.50 184 SER A CA 1
ATOM 1419 C C . SER A 1 184 ? 17.472 -0.812 -25.890 1.00 90.50 184 SER A C 1
ATOM 1421 O O . SER A 1 184 ? 17.097 -0.758 -27.061 1.00 90.50 184 SER A O 1
ATOM 1423 N N . GLN A 1 185 ? 17.622 -1.982 -25.258 1.00 89.06 185 GLN A N 1
ATOM 1424 C CA . GLN A 1 185 ? 17.393 -3.279 -25.907 1.00 89.06 185 GLN A CA 1
ATOM 1425 C C . GLN A 1 185 ? 15.935 -3.467 -26.346 1.00 89.06 185 GLN A C 1
ATOM 1427 O O . GLN A 1 185 ? 15.698 -3.938 -27.459 1.00 89.06 185 GLN A O 1
ATOM 1432 N N . VAL A 1 186 ? 14.963 -3.068 -25.520 1.00 90.06 186 VAL A N 1
ATOM 1433 C CA . VAL A 1 186 ? 13.529 -3.138 -25.858 1.00 90.06 186 VAL A CA 1
ATOM 1434 C C . VAL A 1 186 ? 13.203 -2.268 -27.077 1.00 90.06 186 VAL A C 1
ATOM 1436 O O . VAL A 1 186 ? 12.523 -2.738 -27.996 1.00 90.06 186 VAL A O 1
ATOM 1439 N N . THR A 1 187 ? 13.730 -1.040 -27.126 1.00 90.69 187 THR A N 1
ATOM 1440 C CA . THR A 1 187 ? 13.548 -0.122 -28.261 1.00 90.69 187 THR A CA 1
ATOM 1441 C C . THR A 1 187 ? 14.211 -0.663 -29.531 1.00 90.69 187 THR A C 1
ATOM 1443 O O . THR A 1 187 ? 13.563 -0.744 -30.575 1.00 90.69 187 THR A O 1
ATOM 1446 N N . MET A 1 188 ? 15.467 -1.125 -29.456 1.00 90.25 188 MET A N 1
ATOM 1447 C CA . MET A 1 188 ? 16.174 -1.714 -30.606 1.00 90.25 188 MET A CA 1
ATOM 1448 C C . MET A 1 188 ? 15.483 -2.978 -31.137 1.00 90.25 188 MET A C 1
ATOM 1450 O O . MET A 1 188 ? 15.461 -3.214 -32.345 1.00 90.25 188 MET A O 1
ATOM 1454 N N . ALA A 1 189 ? 14.895 -3.781 -30.249 1.00 90.19 189 ALA A N 1
ATOM 1455 C CA . ALA A 1 189 ? 14.143 -4.979 -30.607 1.00 90.19 189 ALA A CA 1
ATOM 1456 C C . ALA A 1 189 ? 12.714 -4.690 -31.101 1.00 90.19 189 ALA A C 1
ATOM 1458 O O . ALA A 1 189 ? 12.018 -5.634 -31.473 1.00 90.19 189 ALA A O 1
ATOM 1459 N N . LYS A 1 190 ? 12.267 -3.423 -31.102 1.00 91.25 190 LYS A N 1
ATOM 1460 C CA . LYS A 1 190 ? 10.899 -2.997 -31.452 1.00 91.25 190 LYS A CA 1
ATOM 1461 C C . LYS A 1 190 ? 9.813 -3.719 -30.642 1.00 91.25 190 LYS A C 1
ATOM 1463 O O . LYS A 1 190 ? 8.765 -4.075 -31.173 1.00 91.25 190 LYS A O 1
ATOM 1468 N N . LYS A 1 191 ? 10.064 -3.944 -29.349 1.00 91.00 191 LYS A N 1
ATOM 1469 C CA . LYS A 1 191 ? 9.150 -4.662 -28.440 1.00 91.00 191 LYS A CA 1
ATOM 1470 C C . LYS A 1 191 ? 8.427 -3.761 -27.442 1.00 91.00 191 LYS A C 1
ATOM 1472 O O . LYS A 1 191 ? 7.845 -4.254 -26.484 1.00 91.00 191 LYS A O 1
ATOM 1477 N N . GLU A 1 192 ? 8.428 -2.450 -27.671 1.00 91.56 192 GLU A N 1
ATOM 1478 C CA . GLU A 1 192 ? 7.751 -1.482 -26.797 1.00 91.56 192 GLU A CA 1
ATOM 1479 C C . GLU A 1 192 ? 6.255 -1.783 -26.626 1.00 91.56 192 GLU A C 1
ATOM 1481 O O . GLU A 1 192 ? 5.735 -1.635 -25.525 1.00 91.56 192 GLU A O 1
ATOM 1486 N N . SER A 1 193 ? 5.588 -2.300 -27.665 1.00 90.81 193 SER A N 1
ATOM 1487 C CA . SER A 1 193 ? 4.166 -2.669 -27.615 1.00 90.81 193 SER A CA 1
ATOM 1488 C C . SER A 1 193 ? 3.837 -3.719 -26.550 1.00 90.81 193 SER A C 1
ATOM 1490 O O . SER A 1 193 ? 2.738 -3.709 -26.009 1.00 90.81 193 SER A O 1
ATOM 1492 N N . VAL A 1 194 ? 4.785 -4.596 -26.199 1.00 89.25 194 VAL A N 1
ATOM 1493 C CA . VAL A 1 194 ? 4.605 -5.600 -25.136 1.00 89.25 194 VAL A CA 1
ATOM 1494 C C . VAL A 1 194 ? 4.524 -4.936 -23.758 1.00 89.25 194 VAL A C 1
ATOM 1496 O O . VAL A 1 194 ? 3.793 -5.399 -22.892 1.00 89.25 194 VAL A O 1
ATOM 1499 N N . TYR A 1 195 ? 5.251 -3.835 -23.567 1.00 89.75 195 TYR A N 1
ATOM 1500 C CA . TYR A 1 195 ? 5.275 -3.066 -22.319 1.00 89.75 195 TYR A CA 1
ATOM 1501 C C . TYR A 1 195 ? 4.183 -1.994 -22.259 1.00 89.75 195 TYR A C 1
ATOM 1503 O O . TYR A 1 195 ? 3.902 -1.459 -21.187 1.00 89.75 195 TYR A O 1
ATOM 1511 N N . ASP A 1 196 ? 3.588 -1.661 -23.404 1.00 90.44 196 ASP A N 1
ATOM 1512 C CA . ASP A 1 196 ? 2.446 -0.751 -23.494 1.00 90.44 196 ASP A CA 1
ATOM 1513 C C . ASP A 1 196 ? 1.099 -1.477 -23.376 1.00 90.44 196 ASP A C 1
ATOM 1515 O O . ASP A 1 196 ? 0.069 -0.850 -23.135 1.00 90.44 196 ASP A O 1
ATOM 1519 N N . ALA A 1 197 ? 1.105 -2.806 -23.525 1.00 87.62 197 ALA A N 1
ATOM 1520 C CA . ALA A 1 197 ? -0.086 -3.633 -23.452 1.00 87.62 197 ALA A CA 1
ATOM 1521 C C . ALA A 1 197 ? -0.826 -3.443 -22.118 1.00 87.62 197 ALA A C 1
ATOM 1523 O O . ALA A 1 197 ? -0.244 -3.532 -21.035 1.00 87.62 197 ALA A O 1
ATOM 1524 N N . ALA A 1 198 ? -2.139 -3.228 -22.209 1.00 83.19 198 ALA A N 1
ATOM 1525 C CA . ALA A 1 198 ? -3.005 -3.196 -21.042 1.00 83.19 198 ALA A CA 1
ATOM 1526 C C . ALA A 1 198 ? -3.071 -4.579 -20.369 1.00 83.19 198 ALA A C 1
ATOM 1528 O O . ALA A 1 198 ? -2.932 -5.621 -21.017 1.00 83.19 198 ALA A O 1
ATOM 1529 N N . GLY A 1 199 ? -3.317 -4.583 -19.061 1.00 80.12 199 GLY A N 1
ATOM 1530 C CA . GLY A 1 199 ? -3.501 -5.798 -18.270 1.00 80.12 199 GLY A CA 1
ATOM 1531 C C . GLY A 1 199 ? -2.513 -5.932 -17.116 1.00 80.12 199 GLY A C 1
ATOM 1532 O O . GLY A 1 199 ? -1.641 -5.091 -16.907 1.00 80.12 199 GLY A O 1
ATOM 1533 N N . GLN A 1 200 ? -2.692 -7.002 -16.343 1.00 77.75 200 GLN A N 1
ATOM 1534 C CA . GLN A 1 200 ? -1.831 -7.334 -15.214 1.00 77.75 200 GLN A CA 1
ATOM 1535 C C . GLN A 1 200 ? -0.711 -8.262 -15.687 1.00 77.75 200 GLN A C 1
ATOM 1537 O O . GLN A 1 200 ? -0.923 -9.455 -15.896 1.00 77.75 200 GLN A O 1
ATOM 1542 N N . HIS A 1 201 ? 0.483 -7.700 -15.844 1.00 83.94 201 HIS A N 1
ATOM 1543 C CA . HIS A 1 201 ? 1.673 -8.422 -16.288 1.00 83.94 201 HIS A CA 1
ATOM 1544 C C . HIS A 1 201 ? 2.767 -8.313 -15.236 1.00 83.94 201 HIS A C 1
ATOM 1546 O O . HIS A 1 201 ? 2.935 -7.263 -14.613 1.00 83.94 201 HIS A O 1
ATOM 1552 N N . THR A 1 202 ? 3.548 -9.376 -15.070 1.00 82.94 202 THR A N 1
ATOM 1553 C CA . THR A 1 202 ? 4.788 -9.322 -14.294 1.00 82.94 202 THR A CA 1
ATOM 1554 C C . THR A 1 202 ? 5.964 -9.288 -15.260 1.00 82.94 202 THR A C 1
ATOM 1556 O O . THR A 1 202 ? 6.191 -10.230 -16.022 1.00 82.94 202 THR A O 1
ATOM 1559 N N . PHE A 1 203 ? 6.711 -8.185 -15.234 1.00 86.25 203 PHE A N 1
ATOM 1560 C CA . PHE A 1 203 ? 7.888 -7.982 -16.071 1.00 86.25 203 PHE A CA 1
ATOM 1561 C C . PHE A 1 203 ? 9.155 -8.208 -15.254 1.00 86.25 203 PHE A C 1
ATOM 1563 O O . PHE A 1 203 ? 9.385 -7.523 -14.260 1.00 86.25 203 PHE A O 1
ATOM 1570 N N . LEU A 1 204 ? 10.007 -9.131 -15.698 1.00 85.44 204 LEU A N 1
ATOM 1571 C CA . LEU A 1 204 ? 11.344 -9.290 -15.131 1.00 85.44 204 LEU A CA 1
ATOM 1572 C C . LEU A 1 204 ? 12.304 -8.345 -15.856 1.00 85.44 204 LEU A C 1
ATOM 1574 O O . LEU A 1 204 ? 12.757 -8.635 -16.966 1.00 85.44 204 LEU A O 1
ATOM 1578 N N . VAL A 1 205 ? 12.565 -7.196 -15.233 1.00 87.00 205 VAL A N 1
ATOM 1579 C CA . VAL A 1 205 ? 13.407 -6.128 -15.782 1.00 87.00 205 VAL A CA 1
ATOM 1580 C C . VAL A 1 205 ? 14.808 -6.213 -15.167 1.00 87.00 205 VAL A C 1
ATOM 1582 O O . VAL A 1 205 ? 14.960 -5.949 -13.974 1.00 87.00 205 VAL A O 1
ATOM 1585 N N . PRO A 1 206 ? 15.847 -6.580 -15.938 1.00 86.88 206 PRO A N 1
ATOM 1586 C CA . PRO A 1 206 ? 17.214 -6.591 -15.435 1.00 86.88 206 PRO A CA 1
ATOM 1587 C C . PRO A 1 206 ? 17.733 -5.167 -15.211 1.00 86.88 206 PRO A C 1
ATOM 1589 O O . PRO A 1 206 ? 17.540 -4.279 -16.046 1.00 86.88 206 PRO A O 1
ATOM 1592 N N . VAL A 1 207 ? 18.446 -4.977 -14.102 1.00 88.38 207 VAL A N 1
ATOM 1593 C CA . VAL A 1 207 ? 19.125 -3.717 -13.782 1.00 88.38 207 VAL A CA 1
ATOM 1594 C C . VAL A 1 207 ? 20.464 -3.605 -14.516 1.00 88.38 207 VAL A C 1
ATOM 1596 O O . VAL A 1 207 ? 21.073 -4.610 -14.886 1.00 88.38 207 VAL A O 1
ATOM 1599 N N . ASP A 1 208 ? 20.956 -2.382 -14.692 1.00 85.56 208 ASP A N 1
ATOM 1600 C CA . ASP A 1 208 ? 22.179 -2.042 -15.422 1.00 85.56 208 ASP A CA 1
ATOM 1601 C C . ASP A 1 208 ? 23.409 -2.769 -14.858 1.00 85.56 208 ASP A C 1
ATOM 1603 O O . ASP A 1 208 ? 24.291 -3.181 -15.612 1.00 85.56 208 ASP A O 1
ATOM 1607 N N . GLU A 1 209 ? 23.458 -2.999 -13.543 1.00 81.94 209 GLU A N 1
ATOM 1608 C CA . GLU A 1 209 ? 24.512 -3.800 -12.908 1.00 81.94 209 GLU A CA 1
ATOM 1609 C C . GLU A 1 209 ? 24.531 -5.252 -13.395 1.00 81.94 209 GLU A C 1
ATOM 1611 O O . GLU A 1 209 ? 25.609 -5.807 -13.610 1.00 81.94 209 GLU A O 1
ATOM 1616 N N . GLY A 1 210 ? 23.364 -5.836 -13.678 1.00 73.38 210 GLY A N 1
ATOM 1617 C CA . GLY A 1 210 ? 23.237 -7.189 -14.221 1.00 73.38 210 GLY A CA 1
ATOM 1618 C C . GLY A 1 210 ? 23.871 -7.354 -15.606 1.00 73.38 210 GLY A C 1
ATOM 1619 O O . GLY A 1 210 ? 24.254 -8.461 -15.980 1.00 73.38 210 GLY A O 1
ATOM 1620 N N . PHE A 1 211 ? 24.066 -6.261 -16.351 1.00 73.19 211 PHE A N 1
ATOM 1621 C CA . PHE A 1 211 ? 24.759 -6.276 -17.644 1.00 73.19 211 PHE A CA 1
ATOM 1622 C C . PHE A 1 211 ? 26.285 -6.138 -17.527 1.00 73.19 211 PHE A C 1
ATOM 1624 O O . PHE A 1 211 ? 26.995 -6.370 -18.508 1.00 73.19 211 PHE A O 1
ATOM 1631 N N . LYS A 1 212 ? 26.821 -5.784 -16.348 1.00 67.12 212 LYS A N 1
ATOM 1632 C CA . LYS A 1 212 ? 28.270 -5.616 -16.130 1.00 67.12 212 LYS A CA 1
ATOM 1633 C C . LYS A 1 212 ? 29.007 -6.952 -15.960 1.00 67.12 212 LYS A C 1
ATOM 1635 O O . LYS A 1 212 ? 30.219 -7.004 -16.173 1.00 67.12 212 LYS A O 1
ATOM 1640 N N . CYS A 1 213 ? 28.305 -8.042 -15.630 1.00 51.88 213 CYS A N 1
ATOM 1641 C CA . CYS A 1 213 ? 28.880 -9.385 -15.484 1.00 51.88 213 CYS A CA 1
ATOM 1642 C C . CYS A 1 213 ? 29.319 -9.984 -16.837 1.00 51.88 213 CYS A C 1
ATOM 1644 O O . CYS A 1 213 ? 28.640 -10.806 -17.447 1.00 51.88 213 CYS A O 1
ATOM 1646 N N . ARG A 1 214 ? 30.515 -9.600 -17.291 1.00 46.94 214 ARG A N 1
ATOM 1647 C CA . ARG A 1 214 ? 31.155 -10.015 -18.554 1.00 46.94 214 ARG A CA 1
ATOM 1648 C C . ARG A 1 214 ? 31.690 -11.461 -18.608 1.00 46.94 214 ARG A C 1
ATOM 1650 O O . ARG A 1 214 ? 32.411 -11.783 -19.544 1.00 46.94 214 ARG A O 1
ATOM 1657 N N . HIS A 1 215 ? 31.354 -12.350 -17.668 1.00 42.31 215 HIS A N 1
ATOM 1658 C CA . HIS A 1 215 ? 31.906 -13.722 -17.648 1.00 42.31 215 HIS A CA 1
ATOM 1659 C C . HIS A 1 215 ? 31.012 -14.819 -18.258 1.00 42.31 215 HIS A C 1
ATOM 1661 O O . HIS A 1 215 ? 31.455 -15.955 -18.383 1.00 42.31 215 HIS A O 1
ATOM 1667 N N . TYR A 1 216 ? 29.796 -14.507 -18.716 1.00 44.75 216 TYR A N 1
ATOM 1668 C CA . TYR A 1 216 ? 28.917 -15.477 -19.391 1.00 44.75 216 TYR A CA 1
ATOM 1669 C C . TYR A 1 216 ? 28.794 -15.180 -20.888 1.00 44.75 216 TYR A C 1
ATOM 1671 O O . TYR A 1 216 ? 27.721 -14.871 -21.405 1.00 44.75 216 TYR A O 1
ATOM 1679 N N . HIS A 1 217 ? 29.908 -15.281 -21.613 1.00 40.94 217 HIS A N 1
ATOM 1680 C CA . HIS A 1 217 ? 29.914 -15.101 -23.067 1.00 40.94 217 HIS A CA 1
ATOM 1681 C C . HIS A 1 217 ? 29.309 -16.277 -23.860 1.00 40.94 217 HIS A C 1
ATOM 1683 O O . HIS A 1 217 ? 29.186 -16.157 -25.077 1.00 40.94 217 HIS A O 1
ATOM 1689 N N . THR A 1 218 ? 28.866 -17.371 -23.221 1.00 41.81 218 THR A N 1
ATOM 1690 C CA . THR A 1 218 ? 28.581 -18.613 -23.974 1.00 41.81 218 THR A CA 1
ATOM 1691 C C . THR A 1 218 ? 27.138 -19.133 -23.931 1.00 41.81 218 THR A C 1
ATOM 1693 O O . THR A 1 218 ? 26.814 -19.978 -24.753 1.00 41.81 218 THR A O 1
ATOM 1696 N N . MET A 1 219 ? 26.220 -18.643 -23.081 1.00 39.69 219 MET A N 1
ATOM 1697 C CA . MET A 1 219 ? 24.855 -19.233 -23.011 1.00 39.69 219 MET A CA 1
ATOM 1698 C C . MET A 1 219 ? 23.681 -18.246 -22.911 1.00 39.69 219 MET A C 1
ATOM 1700 O O . MET A 1 219 ? 22.589 -18.607 -22.481 1.00 39.69 219 MET A O 1
ATOM 1704 N N . CYS A 1 220 ? 23.848 -16.994 -23.339 1.00 39.69 220 CYS A N 1
ATOM 1705 C CA . CYS A 1 220 ? 22.735 -16.040 -23.344 1.00 39.69 220 CYS A CA 1
ATOM 1706 C C . CYS A 1 220 ? 21.999 -16.073 -24.697 1.00 39.69 220 CYS A C 1
ATOM 1708 O O . CYS A 1 220 ? 22.312 -15.306 -25.616 1.00 39.69 220 CYS A O 1
ATOM 1710 N N . GLY A 1 221 ? 21.057 -17.013 -24.834 1.00 41.03 221 GLY A N 1
ATOM 1711 C CA . GLY A 1 221 ? 20.165 -17.126 -25.989 1.00 41.03 221 GLY A CA 1
ATOM 1712 C C . GLY A 1 221 ? 19.337 -15.854 -26.228 1.00 41.03 221 GLY A C 1
ATOM 1713 O O . GLY A 1 221 ? 19.150 -15.023 -25.342 1.00 41.03 221 GLY A O 1
ATOM 1714 N N . ARG A 1 222 ? 18.811 -15.683 -27.447 1.00 45.50 222 ARG A N 1
ATOM 1715 C CA . ARG A 1 222 ? 18.032 -14.493 -27.860 1.00 45.50 222 ARG A CA 1
ATOM 1716 C C . ARG A 1 222 ? 16.856 -14.137 -26.929 1.00 45.50 222 ARG A C 1
ATOM 1718 O O . ARG A 1 222 ? 16.451 -12.981 -26.927 1.00 45.50 222 ARG A O 1
ATOM 1725 N N . GLN A 1 223 ? 16.318 -15.089 -26.162 1.00 44.69 223 GLN A N 1
ATOM 1726 C CA . GLN A 1 223 ? 15.216 -14.861 -25.216 1.00 44.69 223 GLN A CA 1
ATOM 1727 C C . GLN A 1 223 ? 15.649 -14.150 -23.927 1.00 44.69 223 GLN A C 1
ATOM 1729 O O . GLN A 1 223 ? 14.937 -13.264 -23.469 1.00 44.69 223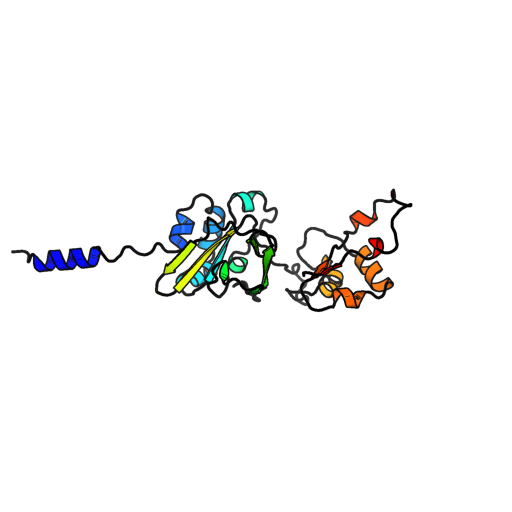 GLN A O 1
ATOM 1734 N N . THR A 1 224 ? 16.828 -14.446 -23.376 1.00 44.69 224 THR A N 1
ATOM 1735 C CA . THR A 1 224 ? 17.296 -13.835 -22.117 1.00 44.69 224 THR A CA 1
ATOM 1736 C C . THR A 1 224 ? 17.648 -12.355 -22.267 1.00 44.69 224 THR A C 1
ATOM 1738 O O . THR A 1 224 ? 17.633 -11.615 -21.290 1.00 44.69 224 THR A O 1
ATOM 1741 N N . ARG A 1 225 ? 17.902 -11.889 -23.497 1.00 44.66 225 ARG A N 1
ATOM 1742 C CA . ARG A 1 225 ? 18.187 -10.474 -23.794 1.00 44.66 225 ARG A CA 1
ATOM 1743 C C . ARG A 1 225 ? 16.948 -9.578 -23.830 1.00 44.66 225 ARG A C 1
ATOM 1745 O O . ARG A 1 225 ? 17.091 -8.385 -24.048 1.00 44.66 225 ARG A O 1
ATOM 1752 N N . VAL A 1 226 ? 15.741 -10.125 -23.687 1.00 49.28 226 VAL A N 1
ATOM 1753 C CA . VAL A 1 226 ? 14.503 -9.340 -23.840 1.00 49.28 226 VAL A CA 1
ATOM 1754 C C . VAL A 1 226 ? 13.558 -9.470 -22.647 1.00 49.28 226 VAL A C 1
ATOM 1756 O O . VAL A 1 226 ? 12.373 -9.171 -22.767 1.00 49.28 226 VAL A O 1
ATOM 1759 N N . GLY A 1 227 ? 14.090 -9.913 -21.506 1.00 52.59 227 GLY A N 1
ATOM 1760 C CA . GLY A 1 227 ? 13.317 -10.136 -20.291 1.00 52.59 227 GLY A CA 1
ATOM 1761 C C . GLY A 1 227 ? 12.233 -11.198 -20.460 1.00 52.59 227 GLY A C 1
ATOM 1762 O O . GLY A 1 227 ? 11.911 -11.664 -21.555 1.00 52.59 227 GLY A O 1
ATOM 1763 N N . VAL A 1 228 ? 11.687 -11.623 -19.330 1.00 64.00 228 VAL A N 1
ATOM 1764 C CA . VAL A 1 228 ? 10.585 -12.582 -19.293 1.00 64.00 228 VAL A CA 1
ATOM 1765 C C . VAL A 1 228 ? 9.330 -11.814 -18.907 1.00 64.00 228 VAL A C 1
ATOM 1767 O O . VAL A 1 228 ? 9.334 -11.060 -17.932 1.00 64.00 228 VAL A O 1
ATOM 1770 N N . VAL A 1 229 ? 8.273 -11.986 -19.699 1.00 65.31 229 VAL A N 1
ATOM 1771 C CA . VAL A 1 229 ? 6.931 -11.492 -19.385 1.00 65.31 229 VAL A CA 1
ATOM 1772 C C . VAL A 1 229 ? 6.126 -12.682 -18.903 1.00 65.31 229 VAL A C 1
ATOM 1774 O O . VAL A 1 229 ? 5.971 -13.657 -19.639 1.00 65.31 229 VAL A O 1
ATOM 1777 N N . LEU A 1 230 ? 5.649 -12.613 -17.667 1.00 67.38 230 LEU A N 1
ATOM 1778 C CA . LEU A 1 230 ? 4.777 -13.628 -17.099 1.00 67.38 230 LEU A CA 1
ATOM 1779 C C . LEU A 1 230 ? 3.340 -13.090 -17.139 1.00 67.38 230 LEU A C 1
ATOM 1781 O O . LEU A 1 230 ? 3.047 -12.121 -16.427 1.00 67.38 230 LEU A O 1
ATOM 1785 N N . PRO A 1 231 ? 2.454 -13.658 -17.979 1.00 55.22 231 PRO A N 1
ATOM 1786 C CA . PRO A 1 231 ? 1.039 -13.331 -17.916 1.00 55.22 231 PRO A CA 1
ATOM 1787 C C . PRO A 1 231 ? 0.466 -13.878 -16.605 1.00 55.22 231 PRO A C 1
ATOM 1789 O O . PRO A 1 231 ? 0.773 -15.008 -16.218 1.00 55.22 231 PRO A O 1
ATOM 1792 N N . LYS A 1 232 ? -0.370 -13.093 -15.920 1.00 52.59 232 LYS A N 1
ATOM 1793 C CA . LYS A 1 232 ? -1.195 -13.638 -14.838 1.00 52.59 232 LYS A CA 1
ATOM 1794 C C . LYS A 1 232 ? -2.359 -14.414 -15.462 1.00 52.59 232 LYS A C 1
ATOM 1796 O O . LYS A 1 232 ? -3.103 -13.852 -16.263 1.00 52.59 232 LYS A O 1
ATOM 1801 N N . SER A 1 233 ? -2.439 -15.706 -15.138 1.00 41.75 233 SER A N 1
ATOM 1802 C CA . SER A 1 233 ? -3.528 -16.628 -15.499 1.00 41.75 233 SER A CA 1
ATOM 1803 C C . SER A 1 233 ? -4.781 -16.373 -14.678 1.00 41.75 233 SER A C 1
ATOM 1805 O O . SER A 1 233 ? -4.607 -16.206 -13.448 1.00 41.75 233 SER A O 1
#

InterPro domains:
  IPR000782 FAS1 domain [PF02469] (32-146)
  IPR000782 FAS1 domain [PS50213] (20-144)
  IPR000782 FAS1 domain [SM00554] (56-147)
  IPR036378 FAS1 domain superfamily [G3DSA:2.30.180.10] (12-146)
  IPR036378 FAS1 domain superfamily [SSF82153] (21-146)
  IPR050904 Cell adhesion and biosynthesis-related protein [PTHR10900] (22-212)

Foldseek 3Di:
DPDVVVVVVVVVVVVPPPPQQQPLNVQCVDPQQPVLSVVQVPDPVSVCCSVPAAKEFEGETPQQVVVDPDPDADRQQRIFRHHADLVRDDQWTFTRDPVRFIWGWDADPVGWIDTNNWTFPNVPKDWTQHPNHTYIYTYTHHGDDQWAFDPPDPPQDSDDFQLSCLVCVVGTPDDPFAQPQLNVLCVVVVPSVVRVDDDDKDWDGHGPVNVVPPPPPDDCPPVNSNTDIDHDD

Sequence (233 aa):
MLNAAALLLALLCAANAAAAADLADKLRDDSELSQFYSLLESNQIANSTLSLRSCTIFVPTNEAFQRYKSKTTHVLYHITTEAYTQKRLPNTVSSDMAGNPPLYITKNSNGDIFVNNA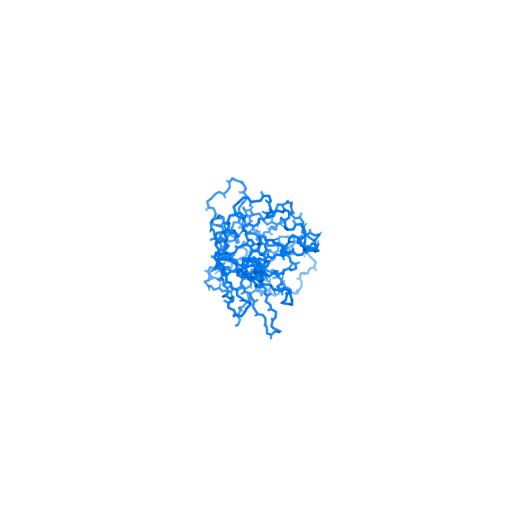RIIPSLSVETNSDGKRQIMHIIDEVLEPLTVKAGHSDTPNNPNALKFLKNAEEFNVDNIGVRTYRSQVTMAKKESVYDAAGQHTFLVPVDEGFKCRHYHTMCGRQTRVGVVLPKS

Secondary structure (DSSP, 8-state):
---HHHHHHHHHHHTT------HHHHHHH-GGGHHHHHHHHT-HHHHHHHHHS-EEEEEE-HHHHHH---S---GGGGBBSS---GGG--SEEEBSSTT-PEEEEEE-TTS-EEETTEEB-GGG-EEEEETTEEEEEEEESS------BPTT--SS-SS--HHHHHHHGGGB--SS---HHHHHHHHHTT-HHHHH--S-EEEE---GGGGT-TT--S---TTGGG-EEEE--

pLDDT: mean 81.5, std 17.22, range [35.69, 97.56]